Protein AF-A0A914EGP7-F1 (afdb_monomer_lite)

Secondary structure (DSSP, 8-state):
--SSSTTSTTS-------------SSHHHHHHHHHHHHTTS-------HHHHHHHHHHHHHHHHHHHHHHHHHHHHHHHHHTT-PPPP--B---STT--HHHHHHTT-EE--TTTTT-TTS-SEEPPTT-SEEEEEEETTEEEEEE-TTPPPPTTS---SEEEEEEEEETTEEEEEEE-TT---

Organism: NCBI:txid290746

Radius of gyration: 43.18 Å; chains: 1; bounding box: 125×54×49 Å

Sequence (184 aa):
MGMLYDLIYTAYANPFVRLYDMDVLDELESNKTKMTTIEKKNRNIVIKPSLIFASILSILVLALVLTILFLYLKAFWFIQHGGNTPGPRLDCGLEPNSTKEICLNRGCLWDDRYEKTQPDIPNCYFPPNTGYIATKFYENSTILMKKQNSVKNPYGEDFNTLIFKANRIGAGLHISIYPPNVER

Foldseek 3Di:
DDDPPPPPPPDDDDDDDDDDDDDCPPVVVVVVVVVVVVVPPDPDPPPDPVVVVVVVVVVVVVVVVVVVVVVVVVVVVCVVPVPPDDDDFDAPQPDVPCDPVNLVVQLWAADCSCCVPPVVHHRRGWDPPADWDFDDDDPFKTKTAGDPSHGADPVDHDQRIWIWGWDDDPPDIDIDIGHPPDDD

pLDDT: mean 76.84, std 21.12, range [30.14, 98.12]

Structure (mmCIF, N/CA/C/O backbone):
data_AF-A0A914EGP7-F1
#
_entry.id   AF-A0A914EGP7-F1
#
loop_
_atom_site.group_PDB
_atom_site.id
_atom_site.type_symbol
_atom_site.label_atom_id
_atom_site.label_alt_id
_atom_site.label_comp_id
_atom_site.label_asym_id
_atom_site.label_entity_id
_atom_site.label_seq_id
_atom_site.pdbx_PDB_ins_code
_atom_site.Cartn_x
_atom_site.Cartn_y
_atom_site.Cartn_z
_atom_site.occupancy
_atom_site.B_iso_or_equiv
_atom_site.auth_seq_id
_atom_site.auth_comp_id
_atom_site.auth_asym_id
_atom_site.auth_atom_id
_atom_site.pdbx_PDB_model_num
ATOM 1 N N . MET A 1 1 ? 60.404 2.912 1.220 1.00 50.84 1 MET A N 1
ATOM 2 C CA . MET A 1 1 ? 59.539 1.724 1.399 1.00 50.84 1 MET A CA 1
ATOM 3 C C . MET A 1 1 ? 60.437 0.486 1.446 1.00 50.84 1 MET A C 1
ATOM 5 O O . MET A 1 1 ? 60.562 -0.211 0.453 1.00 50.84 1 MET A O 1
ATOM 9 N N . GLY A 1 2 ? 61.184 0.288 2.537 1.00 48.09 2 GLY A N 1
ATOM 10 C CA . GLY A 1 2 ? 62.345 -0.616 2.543 1.00 48.09 2 GLY A CA 1
ATOM 11 C C . GLY A 1 2 ? 62.748 -1.091 3.937 1.00 48.09 2 GLY A C 1
ATOM 12 O O . GLY A 1 2 ? 63.906 -0.968 4.294 1.00 48.09 2 GLY A O 1
ATOM 13 N N . MET A 1 3 ? 61.791 -1.579 4.733 1.00 47.88 3 MET A N 1
ATOM 14 C CA . MET A 1 3 ? 62.056 -2.187 6.051 1.00 47.88 3 MET A CA 1
ATOM 15 C C . MET A 1 3 ? 61.118 -3.374 6.344 1.00 47.88 3 MET A C 1
ATOM 17 O O . MET A 1 3 ? 60.593 -3.500 7.445 1.00 47.88 3 MET A O 1
ATOM 21 N N . LEU A 1 4 ? 60.848 -4.227 5.349 1.00 43.25 4 LEU A N 1
ATOM 22 C CA . LEU A 1 4 ? 60.101 -5.480 5.571 1.00 43.25 4 LEU A CA 1
ATOM 23 C C . LEU A 1 4 ? 60.770 -6.717 4.941 1.00 43.25 4 LEU A C 1
ATOM 25 O O . LEU A 1 4 ? 60.274 -7.824 5.109 1.00 43.25 4 LEU A O 1
ATOM 29 N N . TYR A 1 5 ? 61.897 -6.551 4.237 1.00 41.88 5 TYR A N 1
ATOM 30 C CA . TYR A 1 5 ? 62.580 -7.650 3.538 1.00 41.88 5 TYR A CA 1
ATOM 31 C C . TYR A 1 5 ? 63.636 -8.380 4.392 1.00 41.88 5 TYR A C 1
ATOM 33 O O . TYR A 1 5 ? 63.974 -9.519 4.082 1.00 41.88 5 TYR A O 1
ATOM 41 N N . ASP A 1 6 ? 64.094 -7.790 5.502 1.00 40.22 6 ASP A N 1
ATOM 42 C CA . ASP A 1 6 ? 65.225 -8.325 6.284 1.00 40.22 6 ASP A CA 1
ATOM 43 C C . ASP A 1 6 ? 64.832 -9.270 7.437 1.00 40.22 6 ASP A C 1
ATOM 45 O O . ASP A 1 6 ? 65.698 -9.815 8.114 1.00 40.22 6 ASP A O 1
ATOM 49 N N . LEU A 1 7 ? 63.536 -9.525 7.661 1.00 40.31 7 LEU A N 1
ATOM 50 C CA . LEU A 1 7 ? 63.058 -10.348 8.788 1.00 40.31 7 LEU A CA 1
ATOM 51 C C . LEU A 1 7 ? 62.808 -11.830 8.458 1.00 40.31 7 LEU A C 1
ATOM 53 O O . LEU A 1 7 ? 62.426 -12.589 9.343 1.00 40.31 7 LEU A O 1
ATOM 57 N N . ILE A 1 8 ? 63.031 -12.270 7.215 1.00 39.50 8 ILE A N 1
ATOM 58 C CA . ILE A 1 8 ? 62.737 -13.657 6.799 1.00 39.50 8 ILE A CA 1
ATOM 59 C C . ILE A 1 8 ? 64.015 -14.522 6.691 1.00 39.50 8 ILE A C 1
ATOM 61 O O . ILE A 1 8 ? 63.931 -15.748 6.690 1.00 39.50 8 ILE A O 1
ATOM 65 N N . TYR A 1 9 ? 65.217 -13.931 6.670 1.00 36.66 9 TYR A N 1
ATOM 66 C CA . TYR A 1 9 ? 66.437 -14.643 6.250 1.00 36.66 9 TYR A CA 1
ATOM 67 C C . TYR A 1 9 ? 67.243 -15.358 7.357 1.00 36.66 9 TYR A C 1
ATOM 69 O O . TYR A 1 9 ? 68.230 -16.023 7.055 1.00 36.66 9 TYR A O 1
ATOM 77 N N . THR A 1 10 ? 66.858 -15.283 8.634 1.00 37.56 10 THR A N 1
ATOM 78 C CA . THR A 1 10 ? 67.692 -15.797 9.748 1.00 37.56 10 THR A CA 1
ATOM 79 C C . THR A 1 10 ? 67.199 -17.086 10.415 1.00 37.56 10 THR A C 1
ATOM 81 O O . THR A 1 10 ? 67.778 -17.500 11.415 1.00 37.56 10 THR A O 1
ATOM 84 N N . ALA A 1 11 ? 66.188 -17.774 9.875 1.00 33.44 11 ALA A N 1
ATOM 85 C CA . ALA A 1 11 ? 65.573 -18.920 10.564 1.00 33.44 11 ALA A CA 1
ATOM 86 C C . ALA A 1 11 ? 65.979 -20.330 10.077 1.00 33.44 11 ALA A C 1
ATOM 88 O O . ALA A 1 11 ? 65.508 -21.305 10.652 1.00 33.44 11 ALA A O 1
ATOM 89 N N . TYR A 1 12 ? 66.852 -20.490 9.074 1.00 30.14 12 TYR A N 1
ATOM 90 C CA . TYR A 1 12 ? 67.260 -21.829 8.604 1.00 30.14 12 TYR A CA 1
ATOM 91 C C . TYR A 1 12 ? 68.771 -21.948 8.380 1.00 30.14 12 TYR A C 1
ATOM 93 O O . TYR A 1 12 ? 69.254 -22.092 7.261 1.00 30.14 12 TYR A O 1
ATOM 101 N N . ALA A 1 13 ? 69.522 -21.938 9.480 1.00 38.03 13 ALA A N 1
ATOM 102 C CA . ALA A 1 13 ? 70.832 -22.573 9.545 1.00 38.03 13 ALA A CA 1
ATOM 103 C C . ALA A 1 13 ? 70.688 -23.829 10.412 1.00 38.03 13 ALA A C 1
ATOM 105 O O . ALA A 1 13 ? 70.435 -23.717 11.609 1.00 38.03 13 ALA A O 1
ATOM 106 N N . ASN A 1 14 ? 70.813 -25.018 9.812 1.00 34.59 14 ASN A N 1
ATOM 107 C CA . ASN A 1 14 ? 70.907 -26.271 10.561 1.00 34.59 14 ASN A CA 1
ATOM 108 C C . ASN A 1 14 ? 72.339 -26.832 10.430 1.00 34.59 14 ASN A C 1
ATOM 110 O O . ASN A 1 14 ? 72.828 -26.936 9.300 1.00 34.59 14 ASN A O 1
ATOM 114 N N . PRO A 1 15 ? 73.030 -27.161 11.538 1.00 41.12 15 PRO A N 1
ATOM 115 C CA . PRO A 1 15 ? 74.449 -27.487 11.559 1.00 41.12 15 PRO A CA 1
ATOM 116 C C . PRO A 1 15 ? 74.655 -28.989 11.778 1.00 41.12 15 PRO A C 1
ATOM 118 O O . PRO A 1 15 ? 74.531 -29.466 12.897 1.00 41.12 15 PRO A O 1
ATOM 121 N N . PHE A 1 16 ? 74.999 -29.757 10.748 1.00 35.78 16 PHE A N 1
ATOM 122 C CA . PHE A 1 16 ? 75.459 -31.137 10.941 1.00 35.78 16 PHE A CA 1
ATOM 123 C C . PHE A 1 16 ? 76.202 -31.613 9.694 1.00 35.78 16 PHE A C 1
ATOM 125 O O . PHE A 1 16 ? 75.553 -31.976 8.728 1.00 35.78 16 PHE A O 1
ATOM 132 N N . VAL A 1 17 ? 77.538 -31.593 9.715 1.00 33.78 17 VAL A N 1
ATOM 133 C CA . VAL A 1 17 ? 78.400 -32.742 9.375 1.00 33.78 17 VAL A CA 1
ATOM 134 C C . VAL A 1 17 ? 79.771 -32.458 9.996 1.00 33.78 17 VAL A C 1
ATOM 136 O O . VAL A 1 17 ? 80.446 -31.488 9.660 1.00 33.78 17 VAL A O 1
ATOM 139 N N . ARG A 1 18 ? 80.157 -33.311 10.942 1.00 36.97 18 ARG A N 1
ATOM 140 C CA . ARG A 1 18 ? 81.463 -33.362 11.595 1.00 36.97 18 ARG A CA 1
ATOM 141 C C . ARG A 1 18 ? 82.185 -34.609 11.066 1.00 36.97 18 ARG A C 1
ATOM 143 O O . ARG A 1 18 ? 81.609 -35.680 11.179 1.00 36.97 18 ARG A O 1
ATOM 150 N N . LEU A 1 19 ? 83.420 -34.398 10.586 1.00 36.09 19 LEU A N 1
ATOM 151 C CA . LEU A 1 19 ? 84.603 -35.288 10.536 1.00 36.09 19 LEU A CA 1
ATOM 152 C C . LEU A 1 19 ? 84.481 -36.654 9.830 1.00 36.09 19 LEU A C 1
ATOM 154 O O . LEU A 1 19 ? 83.606 -37.430 10.169 1.00 36.09 19 LEU A O 1
ATOM 158 N N . TYR A 1 20 ? 85.420 -36.969 8.922 1.00 30.97 20 TYR A N 1
ATOM 159 C CA . TYR A 1 20 ? 86.436 -38.027 9.109 1.00 30.97 20 TYR A CA 1
ATOM 160 C C . TYR A 1 20 ? 87.519 -38.002 8.000 1.00 30.97 20 TYR A C 1
ATOM 162 O O . TYR A 1 20 ? 87.198 -37.963 6.818 1.00 30.97 20 TYR A O 1
ATOM 170 N N . ASP A 1 21 ? 88.767 -37.995 8.486 1.00 36.41 21 ASP A N 1
ATOM 171 C CA . ASP A 1 21 ? 90.077 -38.507 8.024 1.00 36.41 21 ASP A CA 1
ATOM 172 C C . ASP A 1 21 ? 90.676 -38.356 6.605 1.00 36.41 21 ASP A C 1
ATOM 174 O O . ASP A 1 21 ? 90.005 -38.333 5.580 1.00 36.41 21 ASP A O 1
ATOM 178 N N . MET A 1 22 ? 92.015 -38.264 6.607 1.00 48.81 22 MET A N 1
ATOM 179 C CA . MET A 1 22 ? 92.895 -37.495 5.709 1.00 48.81 22 MET A CA 1
ATOM 180 C C . MET A 1 22 ? 93.812 -38.323 4.778 1.00 48.81 22 MET A C 1
ATOM 182 O O . MET A 1 22 ? 94.829 -37.807 4.325 1.00 48.81 22 MET A O 1
ATOM 186 N N . ASP A 1 23 ? 93.454 -39.556 4.411 1.00 50.12 23 ASP A N 1
ATOM 187 C CA . ASP A 1 23 ? 94.374 -40.455 3.675 1.00 50.12 23 ASP A CA 1
ATOM 188 C C . ASP A 1 23 ? 94.053 -40.671 2.175 1.00 50.12 23 ASP A C 1
ATOM 190 O O . ASP A 1 23 ? 94.609 -41.563 1.540 1.00 50.12 23 ASP A O 1
ATOM 194 N N . VAL A 1 24 ? 93.183 -39.858 1.558 1.00 45.44 24 VAL A N 1
ATOM 195 C CA . VAL A 1 24 ? 92.705 -40.077 0.163 1.00 45.44 24 VAL A CA 1
ATOM 196 C C . VAL A 1 24 ? 93.191 -38.997 -0.822 1.00 45.44 24 VAL A C 1
ATOM 198 O O . VAL A 1 24 ? 92.664 -38.851 -1.922 1.00 45.44 24 VAL A O 1
ATOM 201 N N . LEU A 1 25 ? 94.190 -38.189 -0.455 1.00 50.25 25 LEU A N 1
ATOM 202 C CA . LEU A 1 25 ? 94.565 -37.011 -1.254 1.00 50.25 25 LEU A CA 1
ATOM 203 C C . LEU A 1 25 ? 95.520 -37.286 -2.429 1.00 50.25 25 LEU A C 1
ATOM 205 O O . LEU A 1 25 ? 95.436 -36.560 -3.418 1.00 50.25 25 LEU A O 1
ATOM 209 N N . ASP A 1 26 ? 96.313 -38.361 -2.416 1.00 55.38 26 ASP A N 1
ATOM 210 C CA . ASP A 1 26 ? 97.280 -38.626 -3.502 1.00 55.38 26 ASP A CA 1
ATOM 211 C C . ASP A 1 26 ? 96.703 -39.433 -4.683 1.00 55.38 26 ASP A C 1
ATOM 213 O O . ASP A 1 26 ? 97.207 -39.363 -5.805 1.00 55.38 26 ASP A O 1
ATOM 217 N N . GLU A 1 27 ? 95.583 -40.141 -4.500 1.00 49.09 27 GLU A N 1
ATOM 218 C CA . GLU A 1 27 ? 94.911 -40.879 -5.587 1.00 49.09 27 GLU A CA 1
ATOM 219 C C . GLU A 1 27 ? 93.923 -39.992 -6.390 1.00 49.09 27 GLU A C 1
ATOM 221 O O . GLU A 1 27 ? 93.486 -40.336 -7.495 1.00 49.09 27 GLU A O 1
ATOM 226 N N . LEU A 1 28 ? 93.606 -38.796 -5.875 1.00 49.97 28 LEU A N 1
ATOM 227 C CA . LEU A 1 28 ? 92.666 -37.842 -6.478 1.00 49.97 28 LEU A CA 1
ATOM 228 C C . LEU A 1 28 ? 93.269 -37.008 -7.621 1.00 49.97 28 LEU A C 1
ATOM 230 O O . LEU A 1 28 ? 92.540 -36.602 -8.532 1.00 49.97 28 LEU A O 1
ATOM 234 N N . GLU A 1 29 ? 94.581 -36.765 -7.629 1.00 55.41 29 GLU A N 1
ATOM 235 C CA . GLU A 1 29 ? 95.211 -35.899 -8.636 1.00 55.41 29 GLU A CA 1
ATOM 236 C C . GLU A 1 29 ? 95.378 -36.590 -10.001 1.00 55.41 29 GLU A C 1
ATOM 238 O O . GLU A 1 29 ? 95.127 -35.983 -11.045 1.00 55.41 29 GLU A O 1
ATOM 243 N N . SER A 1 30 ? 95.654 -37.898 -10.009 1.00 46.53 30 SER A N 1
ATOM 244 C CA . SER A 1 30 ? 95.709 -38.722 -11.231 1.00 46.53 30 SER A CA 1
ATOM 245 C C . SER A 1 30 ? 94.332 -38.880 -11.903 1.00 46.53 30 SER A C 1
ATOM 247 O O . SER A 1 30 ? 94.209 -38.850 -13.133 1.00 46.53 30 SER A O 1
ATOM 249 N N . ASN A 1 31 ? 93.259 -38.962 -11.106 1.00 52.28 31 ASN A N 1
ATOM 250 C CA . ASN A 1 31 ? 91.890 -39.096 -11.615 1.00 52.28 31 ASN A CA 1
ATOM 251 C C . ASN A 1 31 ? 91.281 -37.773 -12.116 1.00 52.28 31 ASN A C 1
ATOM 253 O O . ASN A 1 31 ? 90.436 -37.792 -13.017 1.00 52.28 31 ASN A O 1
ATOM 257 N N . LYS A 1 32 ? 91.747 -36.617 -11.624 1.00 52.88 32 LYS A N 1
ATOM 258 C CA . LYS A 1 32 ? 91.318 -35.288 -12.101 1.00 52.88 32 LYS A CA 1
ATOM 259 C C . LYS A 1 32 ? 91.632 -35.064 -13.584 1.00 52.88 32 LYS A C 1
ATOM 261 O O . LYS A 1 32 ? 90.789 -34.554 -14.319 1.00 52.88 32 LYS A O 1
ATOM 266 N N . THR A 1 33 ? 92.801 -35.503 -14.051 1.00 52.91 33 THR A N 1
ATOM 267 C CA . THR A 1 33 ? 93.240 -35.286 -15.443 1.00 52.91 33 THR A CA 1
ATOM 268 C C . THR A 1 33 ? 92.524 -36.203 -16.443 1.00 52.91 33 THR A C 1
ATOM 270 O O . THR A 1 33 ? 92.335 -35.838 -17.602 1.00 52.91 33 THR A O 1
ATOM 273 N N . LYS A 1 34 ? 92.051 -37.379 -16.008 1.00 50.41 34 LYS A N 1
ATOM 274 C CA . LYS A 1 34 ? 91.220 -38.264 -16.848 1.00 50.41 34 LYS A CA 1
ATOM 275 C C . LYS A 1 34 ? 89.765 -37.795 -16.956 1.00 50.41 34 LYS A C 1
ATOM 277 O O . LYS A 1 34 ? 89.143 -38.000 -17.997 1.00 50.41 34 LYS A O 1
ATOM 282 N N . MET A 1 35 ? 89.240 -37.116 -15.936 1.00 51.34 35 MET A N 1
ATOM 283 C CA . MET A 1 35 ? 87.872 -36.578 -15.933 1.00 51.34 35 MET A CA 1
ATOM 284 C C . MET A 1 35 ? 87.685 -35.369 -16.867 1.00 51.34 35 MET A C 1
ATOM 286 O O . MET A 1 35 ? 86.647 -35.264 -17.520 1.00 51.34 35 MET A O 1
ATOM 290 N N . THR A 1 36 ? 88.693 -34.505 -17.033 1.00 50.88 36 THR A N 1
ATOM 291 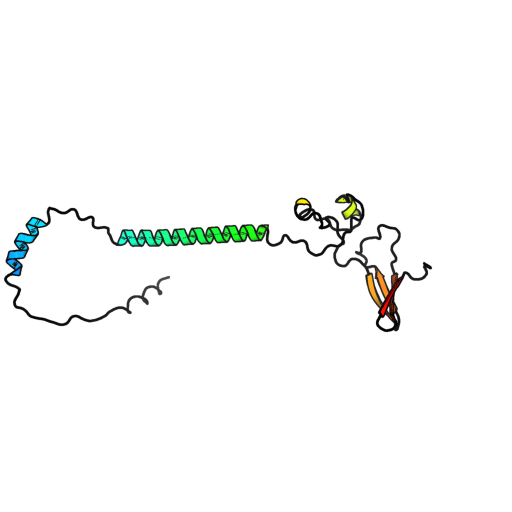C CA . THR A 1 36 ? 88.592 -33.315 -17.908 1.00 50.88 36 THR A CA 1
ATOM 292 C C . THR A 1 36 ? 88.499 -33.645 -19.403 1.00 50.88 36 THR A C 1
ATOM 294 O O . THR A 1 36 ? 88.024 -32.827 -20.189 1.00 50.88 36 THR A O 1
ATOM 297 N N . THR A 1 37 ? 88.882 -34.856 -19.821 1.00 43.03 37 THR A N 1
ATOM 298 C CA . THR A 1 37 ? 88.771 -35.288 -21.229 1.00 43.03 37 THR A CA 1
ATOM 299 C C . THR A 1 37 ? 87.389 -35.883 -21.556 1.00 43.03 37 THR A C 1
ATOM 301 O O . THR A 1 37 ? 86.974 -35.882 -22.715 1.00 43.03 37 THR A O 1
ATOM 304 N N . ILE A 1 38 ? 86.623 -36.331 -20.551 1.00 50.00 38 ILE A N 1
ATOM 305 C CA . ILE A 1 38 ? 85.297 -36.957 -20.739 1.00 50.00 38 ILE A CA 1
ATOM 306 C C . ILE A 1 38 ? 84.152 -35.918 -20.733 1.00 50.00 38 ILE A C 1
ATOM 308 O O . ILE A 1 38 ? 83.105 -36.152 -21.341 1.00 50.00 38 ILE A O 1
ATOM 312 N N . GLU A 1 39 ? 84.361 -34.713 -20.189 1.00 52.47 39 GLU A N 1
ATOM 313 C CA . GLU A 1 39 ? 83.368 -33.616 -20.169 1.00 52.47 39 GLU A CA 1
ATOM 314 C C . GLU A 1 39 ? 82.966 -33.044 -21.547 1.00 52.47 39 GLU A C 1
ATOM 316 O O . GLU A 1 39 ? 82.113 -32.162 -21.632 1.00 52.47 39 GLU A O 1
ATOM 321 N N . LYS A 1 40 ? 83.493 -33.559 -22.665 1.00 50.50 40 LYS A N 1
ATOM 322 C CA . LYS A 1 40 ? 83.090 -33.116 -24.014 1.00 50.50 40 LYS A CA 1
ATOM 323 C C . LYS A 1 40 ? 81.932 -33.894 -24.650 1.00 50.50 40 LYS A C 1
ATOM 325 O O . LYS A 1 40 ? 81.595 -33.616 -25.801 1.00 50.50 40 LYS A O 1
ATOM 330 N N . LYS A 1 41 ? 81.281 -34.830 -23.944 1.00 50.84 41 LYS A N 1
ATOM 331 C CA . LYS A 1 41 ? 80.199 -35.649 -24.530 1.00 50.84 41 LYS A CA 1
ATOM 332 C C . LYS A 1 41 ? 78.991 -35.892 -23.617 1.00 50.84 41 LYS A C 1
ATOM 334 O O . LYS A 1 41 ? 78.555 -37.027 -23.466 1.00 50.84 41 LYS A O 1
ATOM 339 N N . ASN A 1 42 ? 78.381 -34.832 -23.086 1.00 40.94 42 ASN A N 1
ATOM 340 C CA . ASN A 1 42 ? 76.934 -34.847 -22.842 1.00 40.94 42 ASN A CA 1
ATOM 341 C C . ASN A 1 42 ? 76.381 -33.415 -22.781 1.00 40.94 42 ASN A C 1
ATOM 343 O O . ASN A 1 42 ? 76.700 -32.659 -21.866 1.00 40.94 42 ASN A O 1
ATOM 347 N N . ARG A 1 43 ? 75.562 -33.011 -23.761 1.00 54.75 43 ARG A N 1
ATOM 348 C CA . ARG A 1 43 ? 74.828 -31.736 -23.697 1.00 54.75 43 ARG A CA 1
ATOM 349 C C . ARG A 1 43 ? 73.664 -31.894 -22.719 1.00 54.75 43 ARG A C 1
ATOM 351 O O . ARG A 1 43 ? 72.530 -32.107 -23.130 1.00 54.75 43 ARG A O 1
ATOM 358 N N . ASN A 1 44 ? 73.966 -31.798 -21.429 1.00 49.19 44 ASN A N 1
ATOM 359 C CA . ASN A 1 44 ? 72.966 -31.704 -20.376 1.00 49.19 44 ASN A CA 1
ATOM 360 C C . ASN A 1 44 ? 72.343 -30.302 -20.422 1.00 49.19 44 ASN A C 1
ATOM 362 O O . ASN A 1 44 ? 73.032 -29.293 -20.276 1.00 49.19 44 ASN A O 1
ATOM 366 N N . ILE A 1 45 ? 71.035 -30.238 -20.670 1.00 56.66 45 ILE A N 1
ATOM 367 C CA . ILE A 1 45 ? 70.255 -28.999 -20.658 1.00 56.66 45 ILE A CA 1
ATOM 368 C C . ILE A 1 45 ? 70.202 -28.499 -19.210 1.00 56.66 45 ILE A C 1
ATOM 370 O O . ILE A 1 45 ? 69.442 -29.005 -18.389 1.00 56.66 45 ILE A O 1
ATOM 374 N N . VAL A 1 46 ? 71.026 -27.504 -18.886 1.00 54.44 46 VAL A N 1
ATOM 375 C CA . VAL A 1 46 ? 70.961 -26.787 -17.609 1.00 54.44 46 VAL A CA 1
ATOM 376 C C . VAL A 1 46 ? 69.758 -25.843 -17.664 1.00 54.44 46 VAL A C 1
ATOM 378 O O . VAL A 1 46 ? 69.853 -24.729 -18.182 1.00 54.44 46 VAL A O 1
ATOM 381 N N . ILE A 1 47 ? 68.600 -26.280 -17.160 1.00 53.41 47 ILE A N 1
ATOM 382 C CA . ILE A 1 47 ? 67.457 -25.381 -16.953 1.00 53.41 47 ILE A CA 1
ATOM 383 C C . ILE A 1 47 ? 67.808 -24.478 -15.768 1.00 53.41 47 ILE A C 1
ATOM 385 O O . ILE A 1 47 ? 67.898 -24.931 -14.629 1.00 53.41 47 ILE A O 1
ATOM 389 N N . LYS A 1 48 ? 68.057 -23.193 -16.041 1.00 49.91 48 LYS A N 1
ATOM 390 C CA . LYS A 1 48 ? 68.397 -22.204 -15.010 1.00 49.91 48 LYS A CA 1
ATOM 391 C C . LYS A 1 48 ? 67.234 -22.093 -14.002 1.00 49.91 48 LYS A C 1
ATOM 393 O O . LYS A 1 48 ? 66.123 -21.776 -14.431 1.00 49.91 48 LYS A O 1
ATOM 398 N N . PRO A 1 49 ? 67.459 -22.277 -12.684 1.00 56.34 49 PRO A N 1
ATOM 399 C CA . PRO A 1 49 ? 66.415 -22.205 -11.653 1.00 56.34 49 PRO A CA 1
ATOM 400 C C . PRO A 1 49 ? 65.600 -20.904 -11.687 1.00 56.34 49 PRO A C 1
ATOM 402 O O . PRO A 1 49 ? 64.409 -20.909 -11.391 1.00 56.34 49 PRO A O 1
ATOM 405 N N . SER A 1 50 ? 66.209 -19.799 -12.132 1.00 59.12 50 SER A N 1
ATOM 406 C CA . SER A 1 50 ? 65.564 -18.489 -12.276 1.00 59.12 50 SER A CA 1
ATOM 407 C C . SER A 1 50 ? 64.396 -18.454 -13.271 1.00 59.12 50 SER A C 1
ATOM 409 O O . SER A 1 50 ? 63.500 -17.629 -13.107 1.00 59.12 50 SER A O 1
ATOM 411 N N . LEU A 1 51 ? 64.351 -19.348 -14.269 1.00 56.50 51 LEU A N 1
ATOM 412 C CA . LEU A 1 51 ? 63.246 -19.401 -15.237 1.00 56.50 51 LEU A CA 1
ATOM 413 C C . LEU A 1 51 ? 61.984 -20.064 -14.661 1.00 56.50 51 LEU A C 1
ATOM 415 O O . LEU A 1 51 ? 60.871 -19.673 -15.008 1.00 56.50 51 LEU A O 1
ATOM 419 N N . ILE A 1 52 ? 62.142 -21.041 -13.764 1.00 61.38 52 ILE A N 1
ATOM 420 C CA . ILE A 1 52 ? 61.022 -21.804 -13.193 1.00 61.38 52 ILE A CA 1
ATOM 421 C C . ILE A 1 52 ? 60.256 -20.939 -12.181 1.00 61.38 52 ILE A C 1
ATOM 423 O O . ILE A 1 52 ? 59.030 -20.864 -12.236 1.00 61.38 52 ILE A O 1
ATOM 427 N N . PHE A 1 53 ? 60.966 -20.204 -11.316 1.00 62.81 53 PHE A N 1
ATOM 428 C CA . PHE A 1 53 ? 60.344 -19.294 -10.343 1.00 62.81 53 PHE A CA 1
ATOM 429 C C . PHE A 1 53 ? 59.614 -18.116 -11.003 1.00 62.81 53 PHE A C 1
ATOM 431 O O . PHE A 1 53 ? 58.530 -17.745 -10.556 1.00 62.81 53 PHE A O 1
ATOM 438 N N . ALA A 1 54 ? 60.154 -17.567 -12.098 1.00 67.19 54 ALA A N 1
ATOM 439 C CA . ALA A 1 54 ? 59.483 -16.521 -12.871 1.00 67.19 54 ALA A CA 1
ATOM 440 C C . ALA A 1 54 ? 58.183 -17.029 -13.521 1.00 67.19 54 ALA A C 1
ATOM 442 O O . ALA A 1 54 ? 57.176 -16.321 -13.534 1.00 67.19 54 ALA A O 1
ATOM 443 N N . SER A 1 55 ? 58.181 -18.279 -13.997 1.00 76.50 55 SER A N 1
ATOM 444 C CA . SER A 1 55 ? 56.986 -18.924 -14.548 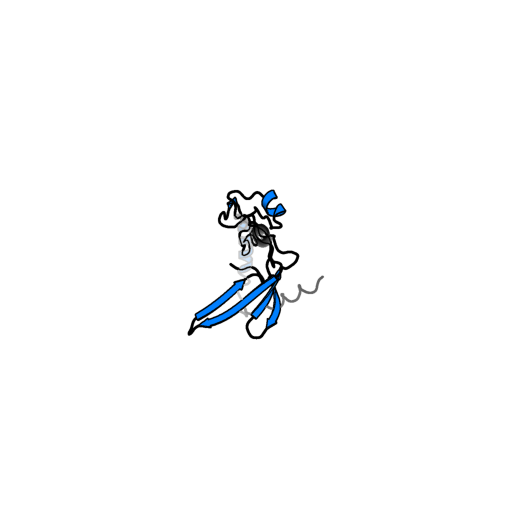1.00 76.50 55 SER A CA 1
ATOM 445 C C . SER A 1 55 ? 55.918 -19.164 -13.479 1.00 76.50 55 SER A C 1
ATOM 447 O O . SER A 1 55 ? 54.747 -18.894 -13.724 1.00 76.50 55 SER A O 1
ATOM 449 N N . ILE A 1 56 ? 56.302 -19.633 -12.286 1.00 84.69 56 ILE A N 1
ATOM 450 C CA . ILE A 1 56 ? 55.363 -19.854 -11.174 1.00 84.69 56 ILE A CA 1
ATOM 451 C C . ILE A 1 56 ? 54.763 -18.521 -10.710 1.00 84.69 56 ILE A C 1
ATOM 453 O O . ILE A 1 56 ? 53.548 -18.423 -10.556 1.00 84.69 56 ILE A O 1
ATOM 457 N N . LEU A 1 57 ? 55.582 -17.475 -10.557 1.00 84.50 57 LEU A N 1
ATOM 458 C CA . LEU A 1 57 ? 55.106 -16.137 -10.198 1.00 84.50 57 LEU A CA 1
ATOM 459 C C . LEU A 1 57 ? 54.144 -15.575 -11.255 1.00 84.50 57 LEU A C 1
ATOM 461 O O . LEU A 1 57 ? 53.108 -15.017 -10.905 1.00 84.50 57 LEU A O 1
ATOM 465 N N . SER A 1 58 ? 54.439 -15.774 -12.542 1.00 88.00 58 SER A N 1
ATOM 466 C CA . SER A 1 58 ? 53.557 -15.364 -13.639 1.00 88.00 58 SER A CA 1
ATOM 467 C C . SER A 1 58 ? 52.208 -16.093 -13.609 1.00 88.00 58 SER A C 1
ATOM 469 O O . SER A 1 58 ? 51.169 -15.451 -13.757 1.00 88.00 58 SER A O 1
ATOM 471 N N . ILE A 1 59 ? 52.202 -17.404 -13.341 1.00 90.81 59 ILE A N 1
ATOM 472 C CA . ILE A 1 59 ? 50.970 -18.197 -13.205 1.00 90.81 59 ILE A CA 1
ATOM 473 C C . ILE A 1 59 ? 50.153 -17.733 -11.994 1.00 90.81 59 ILE A C 1
ATOM 475 O O . ILE A 1 59 ? 48.937 -17.598 -12.101 1.00 90.81 59 ILE A O 1
ATOM 479 N N . LEU A 1 60 ? 50.801 -17.439 -10.863 1.00 91.62 60 LEU A N 1
ATOM 480 C CA . LEU A 1 60 ? 50.127 -16.927 -9.665 1.00 91.62 60 LEU A CA 1
ATOM 481 C C . LEU A 1 60 ? 49.508 -15.545 -9.903 1.00 91.62 60 LEU A C 1
ATOM 483 O O . LEU A 1 60 ? 48.369 -15.311 -9.503 1.00 91.62 60 LEU A O 1
ATOM 487 N N . VAL A 1 61 ? 50.216 -14.651 -10.599 1.00 93.31 61 VAL A N 1
ATOM 488 C CA . VAL A 1 61 ? 49.688 -13.334 -10.984 1.00 93.31 61 VAL A CA 1
ATOM 489 C C . VAL A 1 61 ? 48.506 -13.488 -11.939 1.00 93.31 61 VAL A C 1
ATOM 491 O O . VAL A 1 61 ? 47.478 -12.847 -11.739 1.00 93.31 61 VAL A O 1
ATOM 494 N N . LEU A 1 62 ? 48.598 -14.374 -12.933 1.00 94.00 62 LEU A N 1
ATOM 495 C CA . LEU A 1 62 ? 47.500 -14.632 -13.862 1.00 94.00 62 LEU A CA 1
ATOM 496 C C . LEU A 1 62 ? 46.277 -15.227 -13.147 1.00 94.00 62 LEU A C 1
ATOM 498 O O . LEU A 1 62 ? 45.159 -14.773 -13.371 1.00 94.00 62 LEU A O 1
ATOM 502 N N . ALA A 1 63 ? 46.475 -16.192 -12.247 1.00 94.69 63 ALA A N 1
ATOM 503 C CA . ALA A 1 63 ? 45.405 -16.772 -11.439 1.00 94.69 63 ALA A CA 1
ATOM 504 C C . ALA A 1 63 ? 44.739 -15.720 -10.535 1.00 94.69 63 ALA A C 1
ATOM 506 O O . ALA A 1 63 ? 43.513 -15.686 -10.419 1.00 94.69 63 ALA A O 1
ATOM 507 N N . LEU A 1 64 ? 45.520 -14.813 -9.944 1.00 94.75 64 LEU A N 1
ATOM 508 C CA . LEU A 1 64 ? 44.995 -13.695 -9.163 1.00 94.75 64 LEU A CA 1
ATOM 509 C C . LEU A 1 64 ? 44.162 -12.745 -10.039 1.00 94.75 64 LEU A C 1
ATOM 511 O O . LEU A 1 64 ? 43.049 -12.384 -9.676 1.00 94.75 64 LEU A O 1
ATOM 515 N N . VAL A 1 65 ? 44.656 -12.386 -11.225 1.00 96.00 65 VAL A N 1
ATOM 516 C CA . VAL A 1 65 ? 43.933 -11.516 -12.167 1.00 96.00 65 VAL A CA 1
ATOM 517 C C . VAL A 1 65 ? 42.626 -12.167 -12.623 1.00 96.00 65 VAL A C 1
ATOM 519 O O . VAL A 1 65 ? 41.591 -11.505 -12.648 1.00 96.00 65 VAL A O 1
ATOM 522 N N . LEU A 1 66 ? 42.641 -13.467 -12.928 1.00 95.50 66 LEU A N 1
ATOM 523 C CA . LEU A 1 66 ? 41.451 -14.210 -13.346 1.00 95.50 66 LEU A CA 1
ATOM 524 C C . LEU A 1 66 ? 40.428 -14.365 -12.216 1.00 95.50 66 LEU A C 1
ATOM 526 O O . LEU A 1 66 ? 39.231 -14.227 -12.460 1.00 95.50 66 LEU A O 1
ATOM 530 N N . THR A 1 67 ? 40.870 -14.613 -10.980 1.00 95.62 67 THR A N 1
ATOM 531 C CA . THR A 1 67 ? 39.956 -14.680 -9.827 1.00 95.62 67 THR A CA 1
ATOM 532 C C . THR A 1 67 ? 39.347 -13.317 -9.520 1.00 95.62 67 THR A C 1
ATOM 534 O O . THR A 1 67 ? 38.136 -13.229 -9.332 1.00 95.62 67 THR A O 1
ATOM 537 N N . ILE A 1 68 ? 40.140 -12.244 -9.558 1.00 95.44 68 ILE A N 1
ATOM 538 C CA . ILE A 1 68 ? 39.649 -10.870 -9.419 1.00 95.44 68 ILE A CA 1
ATOM 539 C C . ILE A 1 68 ? 38.633 -10.549 -10.526 1.00 95.44 68 ILE A C 1
ATOM 541 O O . ILE A 1 68 ? 37.539 -10.074 -10.227 1.00 95.44 68 ILE A O 1
ATOM 545 N N . LEU A 1 69 ? 38.935 -10.870 -11.789 1.00 95.50 69 LEU A N 1
ATOM 546 C CA . LEU A 1 69 ? 38.015 -10.681 -12.915 1.00 95.50 69 LEU A CA 1
ATOM 547 C C . LEU A 1 69 ? 36.705 -11.458 -12.721 1.00 95.50 69 LEU A C 1
ATOM 549 O O . LEU A 1 69 ? 35.625 -10.908 -12.923 1.00 95.50 69 LEU A O 1
ATOM 553 N N . PHE A 1 70 ? 36.777 -12.714 -12.282 1.00 94.25 70 PHE A N 1
ATOM 554 C CA . PHE A 1 70 ? 35.594 -13.525 -12.002 1.00 94.25 70 PHE A CA 1
ATOM 555 C C . PHE A 1 70 ? 34.740 -12.943 -10.865 1.00 94.25 70 PHE A C 1
ATOM 557 O O . PHE A 1 70 ? 33.511 -12.921 -10.967 1.00 94.25 70 PHE A O 1
ATOM 564 N N . LEU A 1 71 ? 35.372 -12.422 -9.807 1.00 93.25 71 LEU A N 1
ATOM 565 C CA . LEU A 1 71 ? 34.678 -11.721 -8.726 1.00 93.25 71 LEU A CA 1
ATOM 566 C C . LEU A 1 71 ? 34.000 -10.441 -9.229 1.00 93.25 71 LEU A C 1
ATOM 568 O O . LEU A 1 71 ? 32.848 -10.204 -8.873 1.00 93.25 71 LEU A O 1
ATOM 572 N N . TYR A 1 72 ? 34.649 -9.668 -10.105 1.00 93.62 72 TYR A N 1
ATOM 573 C CA . TYR A 1 72 ? 34.031 -8.500 -10.741 1.00 93.62 72 TYR A CA 1
ATOM 574 C C . TYR A 1 72 ? 32.827 -8.873 -11.604 1.00 93.62 72 TYR A C 1
ATOM 576 O O . TYR A 1 72 ? 31.799 -8.208 -11.516 1.00 93.62 72 TYR A O 1
ATOM 584 N N . LEU A 1 73 ? 32.903 -9.949 -12.391 1.00 90.19 73 LEU A N 1
ATOM 585 C CA . LEU A 1 73 ? 31.775 -10.408 -13.208 1.00 90.19 73 LEU A CA 1
ATOM 586 C C . LEU A 1 73 ? 30.600 -10.879 -12.343 1.00 90.19 73 LEU A C 1
ATOM 588 O O . LEU A 1 73 ? 29.452 -10.552 -12.641 1.00 90.19 73 LEU A O 1
ATOM 592 N N . LYS A 1 74 ? 30.868 -11.593 -11.242 1.00 89.38 74 LYS A N 1
ATOM 593 C CA . LYS A 1 74 ? 29.826 -11.983 -10.281 1.00 89.38 74 LYS A CA 1
ATOM 594 C C . LYS A 1 74 ? 29.213 -10.786 -9.568 1.00 89.38 74 LYS A C 1
ATOM 596 O O . LYS A 1 74 ? 27.993 -10.725 -9.452 1.00 89.38 74 LYS A O 1
ATOM 601 N N . ALA A 1 75 ? 30.035 -9.844 -9.114 1.00 85.19 75 ALA A N 1
ATOM 602 C CA . ALA A 1 75 ? 29.560 -8.618 -8.489 1.00 85.19 75 ALA A CA 1
ATOM 603 C C . ALA A 1 75 ? 28.722 -7.800 -9.476 1.00 85.19 75 ALA A C 1
ATOM 605 O O . ALA A 1 75 ? 27.634 -7.370 -9.124 1.00 85.19 75 ALA A O 1
ATOM 606 N N . PHE A 1 76 ? 29.161 -7.661 -10.728 1.00 83.81 76 PHE A N 1
ATOM 607 C CA . PHE A 1 76 ? 28.405 -6.981 -11.776 1.00 83.81 76 PHE A CA 1
ATOM 608 C C . PHE A 1 76 ? 27.062 -7.669 -12.040 1.00 83.81 76 PHE A C 1
ATOM 610 O O . PHE A 1 76 ? 26.026 -7.011 -12.049 1.00 83.81 76 PHE A O 1
ATOM 617 N N . TRP A 1 77 ? 27.050 -8.999 -12.168 1.00 76.69 77 TRP A N 1
ATOM 618 C CA . TRP A 1 77 ? 25.815 -9.764 -12.337 1.00 76.69 77 TRP A CA 1
ATOM 619 C C . TRP A 1 77 ? 24.859 -9.585 -11.149 1.00 76.69 77 TRP A C 1
ATOM 621 O O . TRP A 1 77 ? 23.678 -9.313 -11.353 1.00 76.69 77 TRP A O 1
ATOM 631 N N . PHE A 1 78 ? 25.375 -9.651 -9.918 1.00 72.12 78 PHE A N 1
ATOM 632 C CA . PHE A 1 78 ? 24.601 -9.451 -8.693 1.00 72.12 78 PHE A CA 1
ATOM 633 C C . PHE A 1 78 ? 24.118 -8.004 -8.520 1.00 72.12 78 PHE A C 1
ATOM 635 O O . PHE A 1 78 ? 23.001 -7.789 -8.077 1.00 72.12 78 PHE A O 1
ATOM 642 N N . ILE A 1 79 ? 24.898 -6.998 -8.910 1.00 69.44 79 ILE A N 1
ATOM 643 C CA . ILE A 1 79 ? 24.469 -5.592 -8.877 1.00 69.44 79 ILE A CA 1
ATOM 644 C C . ILE A 1 79 ? 23.330 -5.357 -9.879 1.00 69.44 79 ILE A C 1
ATOM 646 O O . ILE A 1 79 ? 22.402 -4.611 -9.586 1.00 69.44 79 ILE A O 1
ATOM 650 N N . GLN A 1 80 ? 23.367 -6.021 -11.037 1.00 64.62 80 GLN A N 1
ATOM 651 C CA . GLN A 1 80 ? 22.326 -5.897 -12.063 1.00 64.62 80 GLN A CA 1
ATOM 652 C C . GLN A 1 80 ? 21.065 -6.736 -11.759 1.00 64.62 80 GLN A C 1
ATOM 654 O O . GLN A 1 80 ? 19.980 -6.386 -12.218 1.00 64.62 80 GLN A O 1
ATOM 659 N N . HIS A 1 81 ? 21.179 -7.831 -10.990 1.00 62.53 81 HIS A N 1
ATOM 660 C CA . HIS A 1 81 ? 20.084 -8.804 -10.811 1.00 62.53 81 HIS A CA 1
ATOM 661 C C . HIS A 1 81 ? 19.677 -9.106 -9.359 1.00 62.53 81 HIS A C 1
ATOM 663 O O . HIS A 1 81 ? 18.607 -9.662 -9.127 1.00 62.53 81 HIS A O 1
ATOM 669 N N . GLY A 1 82 ? 20.489 -8.736 -8.370 1.00 55.22 82 GLY A N 1
ATOM 670 C CA . GLY A 1 82 ? 20.321 -9.091 -6.955 1.00 55.22 82 GLY A CA 1
ATOM 671 C C . GLY A 1 82 ? 19.276 -8.272 -6.192 1.00 55.22 82 GLY A C 1
ATOM 672 O O . GLY A 1 82 ? 19.055 -8.532 -5.014 1.00 55.22 82 GLY A O 1
ATOM 673 N N . GLY A 1 83 ? 18.626 -7.303 -6.843 1.00 58.56 83 GLY A N 1
ATOM 674 C CA . GLY A 1 83 ? 17.579 -6.454 -6.256 1.00 58.56 83 GLY A CA 1
ATOM 675 C C . GLY A 1 83 ? 16.212 -6.567 -6.935 1.00 58.56 83 GLY A C 1
ATOM 676 O O . GLY A 1 83 ? 15.346 -5.728 -6.700 1.00 58.56 83 GLY A O 1
ATOM 677 N N . ASN A 1 84 ? 16.016 -7.566 -7.800 1.00 63.81 84 ASN A N 1
ATOM 678 C CA . ASN A 1 84 ? 14.872 -7.632 -8.714 1.00 63.81 84 ASN A CA 1
ATOM 679 C C . ASN A 1 84 ? 13.692 -8.441 -8.155 1.00 63.81 84 ASN A C 1
ATOM 681 O O . ASN A 1 84 ? 12.978 -9.101 -8.907 1.00 63.81 84 ASN A O 1
ATOM 685 N N . THR A 1 85 ? 13.482 -8.443 -6.840 1.00 69.12 85 THR A N 1
ATOM 686 C CA . THR A 1 85 ? 12.212 -8.919 -6.291 1.00 69.12 85 THR A CA 1
ATOM 687 C C . THR A 1 85 ? 11.338 -7.705 -5.998 1.00 69.12 85 THR A C 1
ATOM 689 O O . THR A 1 85 ? 11.728 -6.821 -5.229 1.00 69.12 85 THR A O 1
ATOM 692 N N . PRO A 1 86 ? 10.164 -7.589 -6.633 1.00 76.06 86 PRO A N 1
ATOM 693 C CA . PRO A 1 86 ? 9.215 -6.566 -6.233 1.00 76.06 86 PRO A CA 1
ATOM 694 C C . PRO A 1 86 ? 8.823 -6.806 -4.772 1.00 76.06 86 PRO A C 1
ATOM 696 O O . PRO A 1 86 ? 8.595 -7.940 -4.352 1.00 76.06 86 PRO A O 1
ATOM 699 N N . GLY A 1 87 ? 8.743 -5.731 -3.987 1.00 81.94 87 GLY A N 1
ATOM 700 C CA . GLY A 1 87 ? 8.118 -5.798 -2.667 1.00 81.94 87 GLY A CA 1
ATOM 701 C C . GLY A 1 87 ? 6.638 -6.204 -2.766 1.00 81.94 87 GLY A C 1
ATOM 702 O O . GLY A 1 87 ? 6.085 -6.229 -3.868 1.00 81.94 87 GLY A O 1
ATOM 703 N N . PRO A 1 88 ? 5.969 -6.491 -1.636 1.00 86.12 88 PRO A N 1
ATOM 704 C CA . PRO A 1 88 ? 4.544 -6.809 -1.635 1.00 86.12 88 PRO A CA 1
ATOM 705 C C . PRO A 1 88 ? 3.736 -5.653 -2.240 1.00 86.12 88 PRO A C 1
ATOM 707 O O . PRO A 1 88 ? 3.875 -4.500 -1.827 1.00 86.12 88 PRO A O 1
ATOM 710 N N . ARG A 1 89 ? 2.893 -5.971 -3.225 1.00 91.31 89 ARG A N 1
ATOM 711 C CA . ARG A 1 89 ? 2.041 -5.021 -3.950 1.00 91.31 89 ARG A CA 1
ATOM 712 C C . ARG A 1 89 ? 0.585 -5.430 -3.824 1.00 91.31 89 ARG A C 1
ATOM 714 O O . ARG A 1 89 ? 0.267 -6.612 -3.876 1.00 91.31 89 ARG A O 1
ATOM 721 N N . LEU A 1 90 ? -0.286 -4.436 -3.700 1.00 91.31 90 LEU A N 1
ATOM 722 C CA . LEU A 1 90 ? -1.727 -4.605 -3.836 1.00 91.31 90 LEU A CA 1
ATOM 723 C C . LEU A 1 90 ? -2.145 -4.004 -5.170 1.00 91.31 90 LEU A C 1
ATOM 725 O O . LEU A 1 90 ? -1.782 -2.861 -5.463 1.00 91.31 90 LEU A O 1
ATOM 729 N N . ASP A 1 91 ? -2.884 -4.778 -5.955 1.00 91.94 91 ASP A N 1
ATOM 730 C CA . ASP A 1 91 ? -3.337 -4.375 -7.279 1.00 91.94 91 ASP A CA 1
ATOM 731 C C . ASP A 1 91 ? -4.283 -3.167 -7.201 1.00 91.94 91 ASP A C 1
ATOM 733 O O . ASP A 1 91 ? -5.274 -3.175 -6.471 1.00 91.94 91 ASP A O 1
ATOM 737 N N . CYS A 1 92 ? -3.943 -2.115 -7.943 1.00 92.19 92 CYS A N 1
ATOM 738 C CA . CYS A 1 92 ? -4.760 -0.914 -8.117 1.00 92.19 92 CYS A CA 1
ATOM 739 C C . CYS A 1 92 ? -5.425 -0.864 -9.512 1.00 92.19 92 CYS A C 1
ATOM 741 O O . CYS A 1 92 ? -6.356 -0.086 -9.760 1.00 92.19 92 CYS A O 1
ATOM 743 N N . GLY A 1 93 ? -4.973 -1.711 -10.438 1.00 87.31 93 GLY A N 1
ATOM 744 C CA . GLY A 1 93 ? -5.464 -1.830 -11.803 1.00 87.31 93 GLY A CA 1
ATOM 745 C C . GLY A 1 93 ? -6.585 -2.856 -11.925 1.00 87.31 93 GLY A C 1
ATOM 746 O O . GLY A 1 93 ? -6.461 -3.791 -12.699 1.00 87.31 93 GLY A O 1
ATOM 747 N N . LEU A 1 94 ? -7.698 -2.651 -11.214 1.00 79.88 94 LEU A N 1
ATOM 748 C CA . LEU A 1 94 ? -8.827 -3.600 -11.122 1.00 79.88 94 LEU A CA 1
ATOM 749 C C . LEU A 1 94 ? -9.543 -3.906 -12.462 1.00 79.88 94 LEU A C 1
ATOM 751 O O . LEU A 1 94 ? -10.472 -4.709 -12.496 1.00 79.88 94 LEU A O 1
ATOM 755 N N . GLU A 1 95 ? -9.133 -3.262 -13.557 1.00 74.56 95 GLU A N 1
ATOM 756 C CA . GLU A 1 95 ? -9.652 -3.483 -14.908 1.00 74.56 95 GLU A CA 1
ATOM 757 C C . GLU A 1 95 ? -8.694 -4.367 -15.717 1.00 74.56 95 GLU A C 1
ATOM 759 O O . GLU A 1 95 ? -7.475 -4.165 -15.657 1.00 74.56 95 GLU A O 1
ATOM 764 N N . PRO A 1 96 ? -9.214 -5.297 -16.540 1.00 66.62 96 PRO A N 1
ATOM 765 C CA . PRO A 1 96 ? -8.374 -6.038 -17.468 1.00 66.62 96 PRO A CA 1
ATOM 766 C C . PRO A 1 96 ? -7.692 -5.046 -18.421 1.00 66.62 96 PRO A C 1
ATOM 768 O O . PRO A 1 96 ? -8.360 -4.278 -19.109 1.00 66.62 96 PRO A O 1
ATOM 771 N N . ASN A 1 97 ? -6.358 -5.080 -18.465 1.00 68.12 97 ASN A N 1
ATOM 772 C CA . ASN A 1 97 ? -5.499 -4.182 -19.251 1.00 68.12 97 ASN A CA 1
ATOM 773 C C . ASN A 1 97 ? -5.389 -2.736 -18.733 1.00 68.12 97 ASN A C 1
ATOM 775 O O . ASN A 1 97 ? -5.316 -1.802 -19.534 1.00 68.12 97 ASN A O 1
ATOM 779 N N . SER A 1 98 ? -5.317 -2.528 -17.412 1.00 79.38 98 SER A N 1
ATOM 780 C CA . SER A 1 98 ? -4.934 -1.223 -16.855 1.00 79.38 98 SER A CA 1
ATOM 781 C C . SER A 1 98 ? -3.631 -0.720 -17.493 1.00 79.38 98 SER A C 1
ATOM 783 O O . SER A 1 98 ? -2.553 -1.260 -17.247 1.00 79.38 98 SER A O 1
ATOM 785 N N . THR A 1 99 ? -3.718 0.338 -18.299 1.00 91.19 99 THR A N 1
ATOM 786 C CA . THR A 1 99 ? -2.543 0.961 -18.917 1.00 91.19 99 THR A CA 1
ATOM 787 C C . THR A 1 99 ? -1.764 1.778 -17.889 1.00 91.19 99 THR A C 1
ATOM 789 O O . THR A 1 99 ? -2.292 2.176 -16.844 1.00 91.19 99 THR A O 1
ATOM 792 N N . LYS A 1 100 ? -0.503 2.093 -18.205 1.00 93.69 100 LYS A N 1
ATOM 793 C CA . LYS A 1 100 ? 0.315 3.010 -17.401 1.00 93.69 100 LYS A CA 1
ATOM 794 C C . LYS A 1 100 ? -0.385 4.348 -17.165 1.00 93.69 100 LYS A C 1
ATOM 796 O O . LYS A 1 100 ? -0.373 4.855 -16.050 1.00 93.69 100 LYS A O 1
ATOM 801 N N . GLU A 1 101 ? -1.017 4.902 -18.194 1.00 93.31 101 GLU A N 1
ATOM 802 C CA . GLU A 1 101 ? -1.728 6.178 -18.100 1.00 93.31 101 GLU A CA 1
ATOM 803 C C . GLU A 1 101 ? -2.916 6.103 -17.135 1.00 93.31 101 GLU A C 1
ATOM 805 O O . GLU A 1 101 ? -3.018 6.926 -16.227 1.00 93.31 101 GLU A O 1
ATOM 810 N N . ILE A 1 102 ? -3.765 5.076 -17.262 1.00 90.38 102 ILE A N 1
ATOM 811 C CA . ILE A 1 102 ? -4.905 4.863 -16.356 1.00 90.38 102 ILE A CA 1
ATOM 812 C C . ILE A 1 102 ? -4.414 4.702 -14.912 1.00 90.38 102 ILE A C 1
ATOM 814 O O . ILE A 1 102 ? -4.972 5.306 -13.995 1.00 90.38 102 ILE A O 1
ATOM 818 N N . CYS A 1 103 ? -3.336 3.942 -14.710 1.00 92.88 103 CYS A N 1
ATOM 819 C CA . CYS A 1 103 ? -2.744 3.724 -13.395 1.00 92.88 103 CYS A CA 1
ATOM 820 C C . CYS A 1 103 ? -2.293 5.030 -12.723 1.00 92.88 103 CYS A C 1
ATOM 822 O O . CYS A 1 103 ? -2.644 5.311 -11.574 1.00 92.88 103 CYS A O 1
ATOM 824 N N . LEU A 1 104 ? -1.534 5.848 -13.454 1.00 93.56 104 LEU A N 1
ATOM 825 C CA . LEU A 1 104 ? -1.008 7.112 -12.943 1.00 93.56 104 LEU A CA 1
ATOM 826 C C . LEU A 1 104 ? -2.126 8.138 -12.729 1.00 93.56 104 LEU A C 1
ATOM 828 O O . LEU A 1 104 ? -2.116 8.838 -11.719 1.00 93.56 104 LEU A O 1
ATOM 832 N N . ASN A 1 105 ? -3.133 8.173 -13.607 1.00 91.50 105 ASN A N 1
ATOM 833 C CA . ASN A 1 105 ? -4.302 9.044 -13.455 1.00 91.50 105 ASN A CA 1
ATOM 834 C C . ASN A 1 105 ? -5.147 8.693 -12.219 1.00 91.50 105 ASN A C 1
ATOM 836 O O . ASN A 1 105 ? -5.772 9.574 -11.629 1.00 91.50 105 ASN A O 1
ATOM 840 N N . ARG A 1 106 ? -5.127 7.430 -11.771 1.00 89.69 106 ARG A N 1
ATOM 841 C CA . ARG A 1 106 ? -5.715 7.011 -10.484 1.00 89.69 106 ARG A CA 1
ATOM 842 C C . ARG A 1 106 ? -4.880 7.436 -9.271 1.00 89.69 106 ARG A C 1
ATOM 844 O O . ARG A 1 106 ? -5.372 7.374 -8.147 1.00 89.69 106 ARG A O 1
ATOM 851 N N . GLY A 1 107 ? -3.640 7.880 -9.472 1.00 91.50 107 GLY A N 1
ATOM 852 C CA . GLY A 1 107 ? -2.685 8.185 -8.404 1.00 91.50 107 GLY A CA 1
ATOM 853 C C . GLY A 1 107 ? -1.935 6.956 -7.882 1.00 91.50 107 GLY A C 1
ATOM 854 O O . GLY A 1 107 ? -1.391 6.995 -6.778 1.00 91.50 107 GLY A O 1
ATOM 855 N N . CYS A 1 108 ? -1.924 5.863 -8.647 1.00 93.94 108 CYS A N 1
ATOM 856 C CA . CYS A 1 108 ? -1.182 4.648 -8.327 1.00 93.94 108 CYS A CA 1
ATOM 857 C C . CYS A 1 108 ? 0.229 4.654 -8.922 1.00 93.94 108 CYS A C 1
ATOM 859 O O . CYS A 1 108 ? 0.612 5.561 -9.661 1.00 93.94 108 CYS A O 1
ATOM 861 N N . LEU A 1 109 ? 1.032 3.658 -8.545 1.00 93.75 109 LEU A N 1
ATOM 862 C CA . LEU A 1 109 ? 2.401 3.489 -9.022 1.00 93.75 109 LEU A CA 1
ATOM 863 C C . LEU A 1 109 ? 2.448 2.450 -10.141 1.00 93.75 109 LEU A C 1
ATOM 865 O O . LEU A 1 109 ? 1.731 1.453 -10.088 1.00 93.75 109 LEU A O 1
ATOM 869 N N . TRP A 1 110 ? 3.322 2.683 -11.122 1.00 94.12 110 TRP A N 1
ATOM 870 C CA . TRP A 1 110 ? 3.548 1.784 -12.253 1.00 94.12 110 TRP A CA 1
ATOM 871 C C . TRP A 1 110 ? 4.982 1.246 -12.263 1.00 94.12 110 TRP A C 1
ATOM 873 O O . TRP A 1 110 ? 5.927 2.035 -12.220 1.00 94.12 110 TRP A O 1
ATOM 883 N N . ASP A 1 111 ? 5.147 -0.072 -12.375 1.00 92.31 111 ASP A N 1
ATOM 884 C CA . ASP A 1 111 ? 6.442 -0.743 -12.546 1.00 92.31 111 ASP A CA 1
ATOM 885 C C . ASP A 1 111 ? 6.303 -1.987 -13.437 1.00 92.31 111 ASP A C 1
ATOM 887 O O . ASP A 1 111 ? 5.772 -3.005 -12.998 1.00 92.31 111 ASP A O 1
ATOM 891 N N . ASP A 1 112 ? 6.817 -1.899 -14.664 1.00 91.12 112 ASP A N 1
ATOM 892 C CA . ASP A 1 112 ? 6.752 -2.916 -15.724 1.00 91.12 112 ASP A CA 1
ATOM 893 C C . ASP A 1 112 ? 7.967 -3.860 -15.759 1.00 91.12 112 ASP A C 1
ATOM 895 O O . ASP A 1 112 ? 8.020 -4.784 -16.574 1.00 91.12 112 ASP A O 1
ATOM 899 N N . ARG A 1 113 ? 8.934 -3.705 -14.843 1.00 88.81 113 ARG A N 1
ATOM 900 C CA . ARG A 1 113 ? 10.151 -4.543 -14.801 1.00 88.81 113 ARG A CA 1
ATOM 901 C C . ARG A 1 113 ? 9.863 -6.041 -14.678 1.00 88.81 113 ARG A C 1
ATOM 903 O O . ARG A 1 113 ? 10.703 -6.862 -15.046 1.00 88.81 113 ARG A O 1
ATOM 910 N N . TYR A 1 114 ? 8.693 -6.391 -14.150 1.00 86.81 114 TYR A N 1
ATOM 911 C CA . TYR A 1 114 ? 8.309 -7.762 -13.828 1.00 86.81 114 TYR A CA 1
ATOM 912 C C . TYR A 1 114 ? 7.260 -8.349 -14.764 1.00 86.81 114 TYR A C 1
ATOM 914 O O . TYR A 1 114 ? 7.018 -9.547 -14.697 1.00 86.81 114 TYR A O 1
ATOM 922 N N . GLU A 1 115 ? 6.729 -7.567 -15.702 1.00 86.38 115 GLU A N 1
ATOM 923 C CA . GLU A 1 115 ? 5.629 -7.978 -16.580 1.00 86.38 115 GLU A CA 1
ATOM 924 C C . GLU A 1 115 ? 5.913 -9.296 -17.324 1.00 86.38 115 GLU A C 1
ATOM 926 O O . GLU A 1 115 ? 5.051 -10.163 -17.428 1.00 86.38 115 GLU A O 1
ATOM 931 N N . LYS A 1 116 ? 7.150 -9.483 -17.804 1.00 85.44 116 LYS A N 1
ATOM 932 C CA . LYS A 1 116 ? 7.552 -10.684 -18.561 1.00 85.44 116 LYS A CA 1
ATOM 933 C C . LYS A 1 116 ? 8.015 -11.851 -17.694 1.00 85.44 116 LYS A C 1
ATOM 935 O O . LYS A 1 116 ? 7.996 -12.987 -18.156 1.00 85.44 116 LYS A O 1
ATOM 940 N N . THR A 1 117 ? 8.526 -11.575 -16.496 1.00 86.81 117 THR A N 1
ATOM 941 C CA . THR A 1 117 ? 9.181 -12.588 -15.650 1.00 86.81 117 THR A CA 1
ATOM 942 C C . THR A 1 117 ? 8.276 -13.090 -14.532 1.00 86.81 117 THR A C 1
ATOM 944 O O . THR A 1 117 ? 8.435 -14.227 -14.099 1.00 86.81 117 THR A O 1
ATOM 947 N N . GLN A 1 118 ? 7.340 -12.260 -14.068 1.00 86.31 118 GLN A N 1
ATOM 948 C CA . GLN A 1 118 ? 6.431 -12.518 -12.953 1.00 86.31 118 GLN A CA 1
ATOM 949 C C . GLN A 1 118 ? 5.061 -11.859 -13.244 1.00 86.31 118 GLN A C 1
ATOM 951 O O . GLN A 1 118 ? 4.758 -10.804 -12.687 1.00 86.31 118 GLN A O 1
ATOM 956 N N . PRO A 1 119 ? 4.232 -12.457 -14.123 1.00 84.38 119 PRO A N 1
ATOM 957 C CA . PRO A 1 119 ? 2.971 -11.861 -14.584 1.00 84.38 119 PRO A CA 1
ATOM 958 C C . PRO A 1 119 ? 1.898 -11.732 -13.490 1.00 84.38 119 PRO A C 1
ATOM 960 O O . PRO A 1 119 ? 1.003 -10.903 -13.614 1.00 84.38 119 PRO A O 1
ATOM 963 N N . ASP A 1 120 ? 2.003 -12.503 -12.403 1.00 86.81 120 ASP A N 1
ATOM 964 C CA . ASP A 1 120 ? 1.089 -12.420 -11.252 1.00 86.81 120 ASP A CA 1
ATOM 965 C C . ASP A 1 120 ? 1.332 -11.176 -10.380 1.00 86.81 120 ASP A C 1
ATOM 967 O O . ASP A 1 120 ? 0.609 -10.920 -9.415 1.00 86.81 120 ASP A O 1
ATOM 971 N N . ILE A 1 121 ? 2.378 -10.405 -10.682 1.00 89.06 121 ILE A N 1
ATOM 972 C CA . ILE A 1 121 ? 2.748 -9.221 -9.919 1.00 89.06 121 ILE A CA 1
ATOM 973 C C . ILE A 1 121 ? 2.160 -8.001 -10.614 1.00 89.06 121 ILE A C 1
ATOM 975 O O . ILE A 1 121 ? 2.517 -7.722 -11.758 1.00 89.06 121 ILE A O 1
ATOM 979 N N . PRO A 1 122 ? 1.300 -7.225 -9.933 1.00 91.94 122 PRO A N 1
ATOM 980 C CA . PRO A 1 122 ? 0.645 -6.103 -10.573 1.00 91.94 122 PRO A CA 1
ATOM 981 C C . PRO A 1 122 ? 1.673 -5.041 -10.970 1.00 91.94 122 PRO A C 1
ATOM 983 O O . PRO A 1 122 ? 2.468 -4.557 -10.147 1.00 91.94 122 PRO A O 1
ATOM 986 N N . ASN A 1 123 ? 1.616 -4.651 -12.244 1.00 92.00 123 ASN A N 1
ATOM 987 C CA . ASN A 1 123 ? 2.356 -3.503 -12.760 1.00 92.00 123 ASN A CA 1
ATOM 988 C C . ASN A 1 123 ? 1.790 -2.201 -12.183 1.00 92.00 123 ASN A C 1
ATOM 990 O O . ASN A 1 123 ? 2.560 -1.294 -11.885 1.00 92.00 123 ASN A O 1
ATOM 994 N N . CYS A 1 124 ? 0.467 -2.129 -11.980 1.00 93.69 124 CYS A N 1
ATOM 995 C CA . CYS A 1 124 ? -0.216 -1.002 -11.349 1.00 93.69 124 CYS A CA 1
ATOM 996 C C . CYS A 1 124 ? -0.597 -1.315 -9.900 1.00 93.69 124 CYS A C 1
ATOM 998 O O . CYS A 1 124 ? -1.451 -2.162 -9.648 1.00 93.69 124 CYS A O 1
ATOM 1000 N N . TYR A 1 125 ? -0.015 -0.614 -8.933 1.00 93.56 125 TYR A N 1
ATOM 1001 C CA . TYR A 1 125 ? -0.215 -0.933 -7.520 1.00 93.56 125 TYR A CA 1
ATOM 1002 C C . TYR A 1 125 ? -0.382 0.303 -6.641 1.00 93.56 125 TYR A C 1
ATOM 1004 O O . TYR A 1 125 ? 0.039 1.412 -6.983 1.00 93.56 125 TYR A O 1
ATOM 1012 N N . PHE A 1 126 ? -1.015 0.108 -5.484 1.00 93.81 126 PHE A N 1
ATOM 1013 C CA . PHE A 1 126 ? -1.230 1.186 -4.524 1.00 93.81 126 PHE A CA 1
ATOM 1014 C C . PHE A 1 126 ? 0.100 1.742 -3.989 1.00 93.81 126 PHE A C 1
ATOM 1016 O O . PHE A 1 126 ? 0.998 0.968 -3.640 1.00 93.81 126 PHE A O 1
ATOM 1023 N N . PRO A 1 127 ? 0.234 3.075 -3.851 1.00 92.81 127 PRO A N 1
ATOM 1024 C CA . PRO A 1 127 ? 1.387 3.661 -3.196 1.00 92.81 127 PRO A CA 1
ATOM 1025 C C . PRO A 1 127 ? 1.406 3.264 -1.714 1.00 92.81 127 PRO A C 1
ATOM 1027 O O . PRO A 1 127 ? 0.346 3.056 -1.101 1.00 92.81 127 PRO A O 1
ATOM 1030 N N . PRO A 1 128 ? 2.599 3.187 -1.099 1.00 89.50 128 PRO A N 1
ATOM 1031 C CA . PRO A 1 128 ? 2.701 2.902 0.320 1.00 89.50 128 PRO A CA 1
ATOM 1032 C C . PRO A 1 128 ? 1.933 3.954 1.116 1.00 89.50 128 PRO A C 1
ATOM 1034 O O . PRO A 1 128 ? 1.821 5.114 0.719 1.00 89.50 128 PRO A O 1
ATOM 1037 N N . ASN A 1 129 ? 1.429 3.551 2.277 1.00 88.00 129 ASN A N 1
ATOM 1038 C CA . ASN A 1 129 ? 0.688 4.428 3.175 1.00 88.00 129 ASN A CA 1
ATOM 1039 C C . ASN A 1 129 ? -0.638 4.982 2.617 1.00 88.00 129 ASN A C 1
ATOM 1041 O O . ASN A 1 129 ? -1.177 5.883 3.254 1.00 88.00 129 ASN A O 1
ATOM 1045 N N . THR A 1 130 ? -1.210 4.445 1.532 1.00 92.19 130 THR A N 1
ATOM 1046 C CA . THR A 1 130 ? -2.612 4.721 1.147 1.00 92.19 130 THR A CA 1
ATOM 1047 C C . THR A 1 130 ? -3.597 4.232 2.220 1.00 92.19 130 THR A C 1
ATOM 1049 O O . THR A 1 130 ? -3.339 3.246 2.908 1.00 92.19 130 THR A O 1
ATOM 1052 N N . GLY A 1 131 ? -4.731 4.921 2.374 1.00 94.25 131 GLY A N 1
ATOM 1053 C CA . GLY A 1 131 ? -5.861 4.501 3.202 1.00 94.25 131 GLY A CA 1
ATOM 1054 C C . GLY A 1 131 ? -6.223 5.511 4.292 1.00 94.25 131 GLY A C 1
ATOM 1055 O O . GLY A 1 131 ? -6.241 6.724 4.077 1.00 94.25 131 GLY A O 1
ATOM 1056 N N . TYR A 1 132 ? -6.531 5.006 5.484 1.00 96.69 132 TYR A N 1
ATOM 1057 C CA . TYR A 1 132 ? -7.005 5.813 6.607 1.00 96.69 132 TYR A CA 1
ATOM 1058 C C . TYR A 1 132 ? -6.014 5.793 7.774 1.00 96.69 132 TYR A C 1
ATOM 1060 O O . TYR A 1 132 ? -5.201 4.878 7.905 1.00 96.69 132 TYR A O 1
ATOM 1068 N N . ILE A 1 133 ? -6.086 6.811 8.629 1.00 96.88 133 ILE A N 1
ATOM 1069 C CA . ILE A 1 133 ? -5.401 6.870 9.925 1.00 96.88 133 ILE A CA 1
ATOM 1070 C C . ILE A 1 133 ? -6.415 6.945 11.053 1.00 96.88 133 ILE A C 1
ATOM 1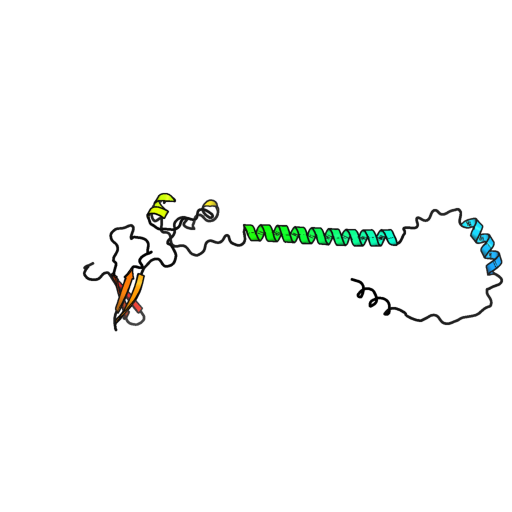072 O O . ILE A 1 133 ? -7.426 7.631 10.928 1.00 96.88 133 ILE A O 1
ATOM 1076 N N . ALA A 1 134 ? -6.127 6.282 12.169 1.00 97.38 134 ALA A N 1
ATOM 1077 C CA . ALA A 1 134 ? -6.876 6.484 13.399 1.00 97.38 134 ALA A CA 1
ATOM 1078 C C . ALA A 1 134 ? -6.529 7.854 13.994 1.00 97.38 134 ALA A C 1
ATOM 1080 O O . ALA A 1 134 ? -5.354 8.160 14.193 1.00 97.38 134 ALA A O 1
ATOM 1081 N N . THR A 1 135 ? -7.540 8.683 14.254 1.00 97.38 135 THR A N 1
ATOM 1082 C CA . THR A 1 135 ? -7.339 10.059 14.743 1.00 97.38 135 THR A CA 1
ATOM 1083 C C . THR A 1 135 ? -8.014 10.340 16.074 1.00 97.38 135 THR A C 1
ATOM 1085 O O . THR A 1 135 ? -7.503 11.145 16.849 1.00 97.38 135 THR A O 1
ATOM 1088 N N . LYS A 1 136 ? -9.148 9.695 16.367 1.00 96.88 136 LYS A N 1
ATOM 1089 C CA . LYS A 1 136 ? -9.857 9.845 17.646 1.00 96.88 136 LYS A CA 1
ATOM 1090 C C . LYS A 1 136 ? -10.259 8.486 18.182 1.00 96.88 136 LYS A C 1
ATOM 1092 O O . LYS A 1 136 ? -10.785 7.666 17.433 1.00 96.88 136 LYS A O 1
ATOM 1097 N N . PHE A 1 137 ? -10.058 8.286 19.475 1.00 97.31 137 PHE A N 1
ATOM 1098 C CA . PHE A 1 137 ? -10.344 7.036 20.165 1.00 97.31 137 PHE A CA 1
ATOM 1099 C C . PHE A 1 137 ? -11.419 7.284 21.220 1.00 97.31 137 PHE A C 1
ATOM 1101 O O . PHE A 1 137 ? -11.320 8.222 22.008 1.00 97.31 137 PHE A O 1
ATOM 1108 N N . TYR A 1 138 ? -12.444 6.444 21.210 1.00 95.38 138 TYR A N 1
ATOM 1109 C CA . TYR A 1 138 ? -13.528 6.406 22.181 1.00 95.38 138 TYR A CA 1
ATOM 1110 C C . TYR A 1 138 ? -13.587 5.012 22.800 1.00 95.38 138 TYR A C 1
ATOM 1112 O O . TYR A 1 138 ? -13.006 4.070 22.265 1.00 95.38 138 TYR A O 1
ATOM 1120 N N . GLU A 1 139 ? -14.345 4.866 23.885 1.00 92.75 139 GLU A N 1
ATOM 1121 C CA . GLU A 1 139 ? -14.453 3.603 24.626 1.00 92.75 139 GLU A CA 1
ATOM 1122 C C . GLU A 1 139 ? -14.818 2.409 23.725 1.00 92.75 139 GLU A C 1
ATOM 1124 O O . GLU A 1 139 ? -14.178 1.367 23.793 1.00 92.75 139 GLU A O 1
ATOM 1129 N N . ASN A 1 140 ? -15.776 2.592 22.807 1.00 92.38 140 ASN A N 1
ATOM 1130 C CA . ASN A 1 140 ? -16.289 1.520 21.941 1.00 92.38 140 ASN A CA 1
ATOM 1131 C C . ASN A 1 140 ? -16.097 1.782 20.438 1.00 92.38 140 ASN A C 1
ATOM 1133 O O . ASN A 1 140 ? -16.708 1.110 19.605 1.00 92.38 140 ASN A O 1
ATOM 1137 N N . SER A 1 141 ? -15.326 2.805 20.056 1.00 96.38 141 SER A N 1
ATOM 1138 C CA . SER A 1 141 ? -15.121 3.129 18.638 1.00 96.38 141 SER A CA 1
ATOM 1139 C C . SER A 1 141 ? -13.875 3.967 18.380 1.00 96.38 141 SER A C 1
ATOM 1141 O O . SER A 1 141 ? -13.348 4.627 19.266 1.00 96.38 141 SER A O 1
ATOM 1143 N N . THR A 1 142 ? -13.403 3.962 17.139 1.00 98.12 142 THR A N 1
ATOM 1144 C CA . THR A 1 142 ? -12.294 4.797 16.669 1.00 98.12 142 THR A CA 1
ATOM 1145 C C . THR A 1 142 ? -12.704 5.513 15.390 1.00 98.12 142 THR A C 1
ATOM 1147 O O . THR A 1 142 ? -13.307 4.912 14.503 1.00 98.12 142 THR A O 1
ATOM 1150 N N . ILE A 1 143 ? -12.372 6.796 15.280 1.00 97.94 143 ILE A N 1
ATOM 1151 C CA . ILE A 1 143 ? -12.549 7.563 14.049 1.00 97.94 143 ILE A CA 1
ATOM 1152 C C . ILE A 1 143 ? -11.322 7.373 13.173 1.00 97.94 143 ILE A C 1
ATOM 1154 O O . ILE A 1 143 ? -10.190 7.610 13.603 1.00 97.94 143 ILE A O 1
ATOM 1158 N N . LEU A 1 144 ? -11.575 6.971 11.935 1.00 98.06 144 LEU A N 1
ATOM 1159 C CA . LEU A 1 144 ? -10.589 6.834 10.883 1.00 98.06 144 LEU A CA 1
ATOM 1160 C C . LEU A 1 144 ? -10.753 7.993 9.896 1.00 98.06 144 LEU A C 1
ATOM 1162 O O . LEU A 1 144 ? -11.848 8.212 9.382 1.00 98.06 144 LEU A O 1
ATOM 1166 N N . MET A 1 145 ? -9.679 8.720 9.603 1.00 97.19 145 MET A N 1
ATOM 1167 C CA . MET A 1 145 ? -9.675 9.800 8.611 1.00 97.19 145 MET A CA 1
ATOM 1168 C C . MET A 1 145 ? -8.856 9.405 7.391 1.00 97.19 145 MET A C 1
ATOM 1170 O O . MET A 1 145 ? -7.756 8.863 7.531 1.00 97.19 145 MET A O 1
ATOM 1174 N N . LYS A 1 146 ? -9.384 9.674 6.194 1.00 96.38 146 LYS A N 1
ATOM 1175 C CA . LYS A 1 146 ? -8.681 9.401 4.939 1.00 96.38 146 LYS A CA 1
ATOM 1176 C C . LYS A 1 146 ? -7.406 10.248 4.878 1.00 96.38 146 LYS A C 1
ATOM 1178 O O . LYS A 1 146 ? -7.440 11.451 5.135 1.00 96.38 146 LYS A O 1
ATOM 1183 N N . LYS A 1 147 ? -6.265 9.638 4.542 1.00 95.19 147 LYS A N 1
ATOM 1184 C CA . LYS A 1 147 ? -5.018 10.397 4.340 1.00 95.19 147 LYS A CA 1
ATOM 1185 C C . LYS A 1 147 ? -5.101 11.190 3.037 1.00 95.19 147 LYS A C 1
ATOM 1187 O O . LYS A 1 147 ? -5.577 10.651 2.040 1.00 95.19 147 LYS A O 1
ATOM 1192 N N . GLN A 1 148 ? -4.548 12.403 3.023 1.00 89.19 148 GLN A N 1
ATOM 1193 C CA . GLN A 1 148 ? -4.568 13.306 1.859 1.00 89.19 148 GLN A CA 1
ATOM 1194 C C . GLN A 1 148 ? -4.004 12.669 0.578 1.00 89.19 148 GLN A C 1
ATOM 1196 O O . GLN A 1 148 ? -4.591 12.822 -0.484 1.00 89.19 148 GLN A O 1
ATOM 1201 N N . ASN A 1 149 ? -2.919 11.897 0.690 1.00 86.31 149 ASN A N 1
ATOM 1202 C CA . ASN A 1 149 ? -2.252 11.260 -0.455 1.00 86.31 149 ASN A CA 1
ATOM 1203 C C . ASN A 1 149 ? -2.793 9.855 -0.772 1.00 86.31 149 ASN A C 1
ATOM 1205 O O . ASN A 1 149 ? -2.111 9.060 -1.417 1.00 86.31 149 ASN A O 1
ATOM 1209 N N . SER A 1 150 ? -3.976 9.506 -0.264 1.00 92.38 150 SER A N 1
ATOM 1210 C CA . SER A 1 150 ? -4.582 8.214 -0.578 1.00 92.38 150 SER A CA 1
ATOM 1211 C C . SER A 1 150 ? -5.226 8.236 -1.946 1.00 92.38 150 SER A C 1
ATOM 1213 O O . SER A 1 150 ? -5.935 9.181 -2.292 1.00 92.38 150 SER A O 1
ATOM 1215 N N . VAL A 1 151 ? -5.059 7.131 -2.663 1.00 92.12 151 VAL A N 1
ATOM 1216 C CA . VAL A 1 151 ? -5.740 6.872 -3.933 1.00 92.12 151 VAL A CA 1
ATOM 1217 C C . VAL A 1 151 ? -7.254 7.053 -3.774 1.00 92.12 151 VAL A C 1
ATOM 1219 O O . VAL A 1 151 ? -7.835 6.752 -2.722 1.00 92.12 151 VAL A O 1
ATOM 1222 N N . LYS A 1 152 ? -7.893 7.619 -4.801 1.00 88.94 152 LYS A N 1
ATOM 1223 C CA . LYS A 1 152 ? -9.347 7.812 -4.834 1.00 88.94 152 LYS A CA 1
ATOM 1224 C C . LYS A 1 152 ? -10.062 6.478 -5.019 1.00 88.94 152 LYS A C 1
ATOM 1226 O O . LYS A 1 152 ? -9.556 5.601 -5.715 1.00 88.94 152 LYS A O 1
ATOM 1231 N N . ASN A 1 153 ? -11.230 6.329 -4.405 1.00 87.75 153 ASN A N 1
ATOM 1232 C CA . ASN A 1 153 ? -12.093 5.178 -4.637 1.00 87.75 153 ASN A CA 1
ATOM 1233 C C . ASN A 1 153 ? -12.461 5.082 -6.138 1.00 87.75 153 ASN A C 1
ATOM 1235 O O . ASN A 1 153 ? -13.025 6.032 -6.679 1.00 87.75 153 ASN A O 1
ATOM 1239 N N . PRO A 1 154 ? -12.167 3.964 -6.829 1.00 82.50 154 PRO A N 1
ATOM 1240 C CA . PRO A 1 154 ? -12.511 3.809 -8.243 1.00 82.50 154 PRO A CA 1
ATOM 1241 C C . PRO A 1 154 ? -14.006 3.543 -8.479 1.00 82.50 154 PRO A C 1
ATOM 1243 O O . PRO A 1 154 ? -14.469 3.657 -9.609 1.00 82.50 154 PRO A O 1
ATOM 1246 N N . TYR A 1 155 ? -14.767 3.201 -7.434 1.00 85.50 155 TYR A N 1
ATOM 1247 C CA . TYR A 1 155 ? -16.171 2.785 -7.532 1.00 85.50 155 TYR A CA 1
ATOM 1248 C C . TYR A 1 155 ? -17.167 3.835 -7.025 1.00 85.50 155 TYR A C 1
ATOM 1250 O O . TYR A 1 155 ? -18.320 3.513 -6.742 1.00 85.50 155 TYR A O 1
ATOM 1258 N N . GLY A 1 156 ? -16.730 5.085 -6.871 1.00 86.81 156 GLY A N 1
ATOM 1259 C CA . GLY A 1 156 ? -17.583 6.196 -6.464 1.00 86.81 156 GLY A CA 1
ATOM 1260 C C . GLY A 1 156 ? -16.883 7.141 -5.501 1.00 86.81 156 GLY A C 1
ATOM 1261 O O . GLY A 1 156 ? -15.659 7.187 -5.425 1.00 86.81 156 GLY A O 1
ATOM 1262 N N . GLU A 1 157 ? -17.681 7.889 -4.748 1.00 90.25 157 GLU A N 1
ATOM 1263 C CA . GLU A 1 157 ? -17.168 8.892 -3.822 1.00 90.25 157 GLU A CA 1
ATOM 1264 C C . GLU A 1 157 ? -16.350 8.280 -2.678 1.00 90.25 157 GLU A C 1
ATOM 1266 O O . GLU A 1 157 ? -16.553 7.141 -2.236 1.00 90.25 157 GLU A O 1
ATOM 1271 N N . ASP A 1 158 ? -15.409 9.078 -2.189 1.00 92.19 158 ASP A N 1
ATOM 1272 C CA . ASP A 1 158 ? -14.615 8.762 -1.014 1.00 92.19 158 ASP A CA 1
ATOM 1273 C C . ASP A 1 158 ? -15.334 9.178 0.271 1.00 92.19 158 ASP A C 1
ATOM 1275 O O . ASP A 1 158 ? -15.929 10.252 0.364 1.00 92.19 158 ASP A O 1
ATOM 1279 N N . PHE A 1 159 ? -15.186 8.374 1.323 1.00 94.38 159 PHE A N 1
ATOM 1280 C CA . PHE A 1 159 ? -15.582 8.780 2.667 1.00 94.38 159 PHE A CA 1
ATOM 1281 C C . PHE A 1 159 ? -14.385 9.400 3.369 1.00 94.38 159 PHE A C 1
ATOM 1283 O O . PHE A 1 159 ? -13.419 8.722 3.687 1.00 94.38 159 PHE A O 1
ATOM 1290 N N . ASN A 1 160 ? -14.431 10.696 3.660 1.00 95.06 160 ASN A N 1
ATOM 1291 C CA . ASN A 1 160 ? -13.319 11.333 4.376 1.00 95.06 160 ASN A CA 1
ATOM 1292 C C . ASN A 1 160 ? -13.163 10.808 5.812 1.00 95.06 160 ASN A C 1
ATOM 1294 O O . ASN A 1 160 ? -12.061 10.822 6.363 1.00 95.06 160 ASN A O 1
ATOM 1298 N N . THR A 1 161 ? -14.256 10.310 6.389 1.00 96.06 161 THR A N 1
ATOM 1299 C CA . THR A 1 161 ? -14.326 9.814 7.760 1.00 96.06 161 THR A CA 1
ATOM 1300 C C . THR A 1 161 ? -15.027 8.462 7.784 1.00 96.06 161 THR A C 1
ATOM 1302 O O . THR A 1 161 ? -16.097 8.312 7.199 1.00 96.06 161 THR A O 1
ATOM 1305 N N . LEU A 1 162 ? -14.459 7.502 8.508 1.00 97.12 162 LEU A N 1
ATOM 1306 C CA . LEU A 1 162 ? -15.075 6.216 8.830 1.00 97.12 162 LEU A CA 1
ATOM 1307 C C . LEU A 1 162 ? -15.063 5.997 10.346 1.00 97.12 162 LEU A C 1
ATOM 1309 O O . LEU A 1 162 ? -14.238 6.558 11.069 1.00 97.12 162 LEU A O 1
ATOM 1313 N N . ILE A 1 163 ? -15.970 5.155 10.825 1.00 97.19 163 ILE A N 1
ATOM 1314 C CA . ILE A 1 163 ? -16.030 4.684 12.204 1.00 97.19 163 ILE A CA 1
ATOM 1315 C C . ILE A 1 163 ? -15.614 3.218 12.213 1.00 97.19 163 ILE A C 1
ATOM 1317 O O . ILE A 1 163 ? -16.205 2.393 11.521 1.00 97.19 163 ILE A O 1
ATOM 1321 N N . PHE A 1 164 ? -14.606 2.905 13.017 1.00 97.81 164 PHE A N 1
ATOM 1322 C CA . PHE A 1 164 ? -14.176 1.552 13.335 1.00 97.81 164 PHE A CA 1
ATOM 1323 C C . PHE A 1 164 ? -14.760 1.133 14.685 1.00 97.81 164 PHE A C 1
ATOM 1325 O O . PHE A 1 164 ? -14.622 1.855 15.676 1.00 97.81 164 PHE A O 1
ATOM 1332 N N . LYS A 1 165 ? -15.386 -0.042 14.736 1.00 97.00 165 LYS A N 1
ATOM 1333 C CA . LYS A 1 165 ? -15.846 -0.698 15.966 1.00 97.00 165 LYS A CA 1
ATOM 1334 C C . LYS A 1 165 ? -15.336 -2.128 16.011 1.00 97.00 165 LYS A C 1
ATOM 1336 O O . LYS A 1 165 ? -15.345 -2.814 14.992 1.00 97.00 165 LYS A O 1
ATOM 1341 N N . ALA A 1 166 ? -14.943 -2.578 17.195 1.00 96.00 166 ALA A N 1
ATOM 1342 C CA . ALA A 1 166 ? -14.515 -3.947 17.431 1.00 96.00 166 ALA A CA 1
ATOM 1343 C C . ALA A 1 166 ? -15.149 -4.465 18.723 1.00 96.00 166 ALA A C 1
ATOM 1345 O O . ALA A 1 166 ? -14.943 -3.887 19.784 1.00 96.00 166 ALA A O 1
ATOM 1346 N N . ASN A 1 167 ? -15.905 -5.556 18.624 1.00 95.12 167 ASN A N 1
ATOM 1347 C CA . ASN A 1 167 ? -16.610 -6.180 19.740 1.00 95.12 167 ASN A CA 1
ATOM 1348 C C . ASN A 1 167 ? -16.256 -7.666 19.803 1.00 95.12 167 ASN A C 1
ATOM 1350 O O . ASN A 1 167 ? -16.139 -8.321 18.768 1.00 95.12 167 ASN A O 1
ATOM 1354 N N . ARG A 1 168 ? -16.118 -8.231 21.004 1.00 96.00 168 ARG A N 1
ATOM 1355 C CA . ARG A 1 168 ? -15.960 -9.683 21.166 1.00 96.00 168 ARG A CA 1
ATOM 1356 C C . ARG A 1 168 ? -17.320 -10.358 21.302 1.00 96.00 168 ARG A C 1
ATOM 1358 O O . ARG A 1 168 ? -18.171 -9.883 22.046 1.00 96.00 168 ARG A O 1
ATOM 1365 N N . ILE A 1 169 ? -17.500 -11.476 20.604 1.00 96.31 169 ILE A N 1
ATOM 1366 C CA . ILE A 1 169 ? -18.695 -12.323 20.669 1.00 96.31 169 ILE A CA 1
ATOM 1367 C C . ILE A 1 169 ? -18.221 -13.743 20.983 1.00 96.31 169 ILE A C 1
ATOM 1369 O O . ILE A 1 169 ? -17.754 -14.466 20.101 1.00 96.31 169 ILE A O 1
ATOM 1373 N N . GLY A 1 170 ? -18.264 -14.120 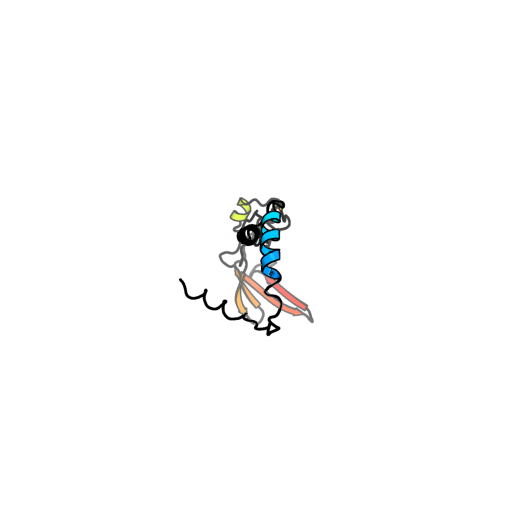22.264 1.00 95.62 170 GLY A N 1
ATOM 1374 C CA . GLY A 1 170 ? -17.616 -15.342 22.745 1.00 95.62 170 GLY A CA 1
ATOM 1375 C C . GLY A 1 170 ? -16.116 -15.328 22.426 1.00 95.62 170 GLY A C 1
ATOM 1376 O O . GLY A 1 170 ? -15.400 -14.411 22.828 1.00 95.62 170 GLY A O 1
ATOM 1377 N N . ALA A 1 171 ? -15.651 -16.322 21.666 1.00 97.12 171 ALA A N 1
ATOM 1378 C CA . ALA A 1 171 ? -14.269 -16.391 21.183 1.00 97.12 171 ALA A CA 1
ATOM 1379 C C . ALA A 1 171 ? -14.001 -15.546 19.916 1.00 97.12 171 ALA A C 1
ATOM 1381 O O . ALA A 1 171 ? -12.844 -15.342 19.554 1.00 97.12 171 ALA A O 1
ATOM 1382 N N . GLY A 1 172 ? -15.042 -15.053 19.237 1.00 97.00 172 GLY A N 1
ATOM 1383 C CA . GLY A 1 172 ? -14.922 -14.286 17.996 1.00 97.00 172 GLY A CA 1
ATOM 1384 C C . GLY A 1 172 ? -14.655 -12.796 18.221 1.00 97.00 172 GLY A C 1
ATOM 1385 O O . GLY A 1 172 ? -15.093 -12.215 19.215 1.00 97.00 172 GLY A O 1
ATOM 1386 N N . LEU A 1 173 ? -13.969 -12.161 17.266 1.00 96.69 173 LEU A N 1
ATOM 1387 C CA . LEU A 1 173 ? -13.834 -10.706 17.168 1.00 96.69 173 LEU A CA 1
ATOM 1388 C C . LEU A 1 173 ? -14.668 -10.210 15.982 1.00 96.69 173 LEU A C 1
ATOM 1390 O O . LEU A 1 173 ? -14.364 -10.517 14.834 1.00 96.69 173 LEU A O 1
ATOM 1394 N N . HIS A 1 174 ? -15.715 -9.444 16.267 1.00 96.00 174 HIS A N 1
ATOM 1395 C CA . HIS A 1 174 ? -16.548 -8.790 15.269 1.00 96.00 174 HIS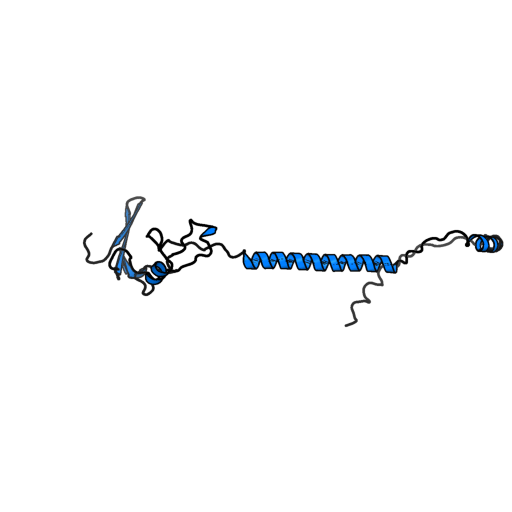 A CA 1
ATOM 1396 C C . HIS A 1 174 ? -16.041 -7.368 15.030 1.00 96.00 174 HIS A C 1
ATOM 1398 O O . HIS A 1 174 ? -15.968 -6.569 15.965 1.00 96.00 174 HIS A O 1
ATOM 1404 N N . ILE A 1 175 ? -15.692 -7.059 13.782 1.00 96.38 175 ILE A N 1
ATOM 1405 C CA . ILE A 1 175 ? -15.182 -5.752 13.364 1.00 96.38 175 ILE A CA 1
ATOM 1406 C C . ILE A 1 175 ? -16.171 -5.130 12.383 1.00 96.38 175 ILE A C 1
ATOM 1408 O O . ILE A 1 175 ? -16.608 -5.784 11.440 1.00 96.38 175 ILE A O 1
ATOM 1412 N N . SER A 1 176 ? -16.481 -3.852 12.574 1.00 95.50 176 SER A N 1
ATOM 1413 C CA . SER A 1 176 ? -17.305 -3.067 11.657 1.00 95.50 176 SER A CA 1
ATOM 1414 C C . SER A 1 176 ? -16.587 -1.777 11.279 1.00 95.50 176 SER A C 1
ATOM 1416 O O . SER A 1 176 ? -16.060 -1.078 12.146 1.00 95.50 176 SER A O 1
ATOM 1418 N N . ILE A 1 177 ? -16.589 -1.453 9.985 1.00 96.81 177 ILE A N 1
ATOM 1419 C CA . ILE A 1 177 ? -16.048 -0.208 9.436 1.00 96.81 177 ILE A CA 1
ATOM 1420 C C . ILE A 1 177 ? -17.121 0.407 8.549 1.00 96.81 177 ILE A C 1
ATOM 1422 O O . ILE A 1 177 ? -17.555 -0.224 7.588 1.00 96.81 177 ILE A O 1
ATOM 1426 N N . TYR A 1 178 ? -17.564 1.618 8.870 1.00 95.56 178 TYR A N 1
ATOM 1427 C CA . TYR A 1 178 ? -18.680 2.246 8.166 1.00 95.56 178 TYR A CA 1
ATOM 1428 C C . TYR A 1 178 ? -18.575 3.777 8.177 1.00 95.56 178 TYR A C 1
ATOM 1430 O O . TYR A 1 178 ? -18.021 4.348 9.120 1.00 95.56 178 TYR A O 1
ATOM 1438 N N . PRO A 1 179 ? -19.067 4.471 7.138 1.00 95.12 179 PRO A N 1
ATOM 1439 C CA . PRO A 1 179 ? -19.141 5.928 7.141 1.00 95.12 179 PRO A CA 1
ATOM 1440 C C . PRO A 1 179 ? -20.217 6.438 8.114 1.00 95.12 179 PRO A C 1
ATOM 1442 O O . PRO A 1 179 ? -21.253 5.793 8.280 1.00 95.12 179 PRO A O 1
ATOM 1445 N N . PRO A 1 180 ? -20.012 7.597 8.763 1.00 91.69 180 PRO A N 1
ATOM 1446 C CA . PRO A 1 180 ? -21.061 8.226 9.553 1.00 91.69 180 PRO A CA 1
ATOM 1447 C C . PRO A 1 180 ? -22.189 8.731 8.642 1.00 91.69 180 PRO A C 1
ATOM 1449 O O . PRO A 1 180 ? -21.929 9.214 7.542 1.00 91.69 180 PRO A O 1
ATOM 1452 N N . ASN A 1 181 ? -23.428 8.691 9.137 1.00 84.94 181 ASN A N 1
ATOM 1453 C CA . ASN A 1 181 ? -24.609 9.287 8.493 1.00 84.94 181 ASN A CA 1
ATOM 1454 C C . ASN A 1 181 ? -24.960 8.723 7.103 1.00 84.94 181 ASN A C 1
ATOM 1456 O O . ASN A 1 181 ? -25.617 9.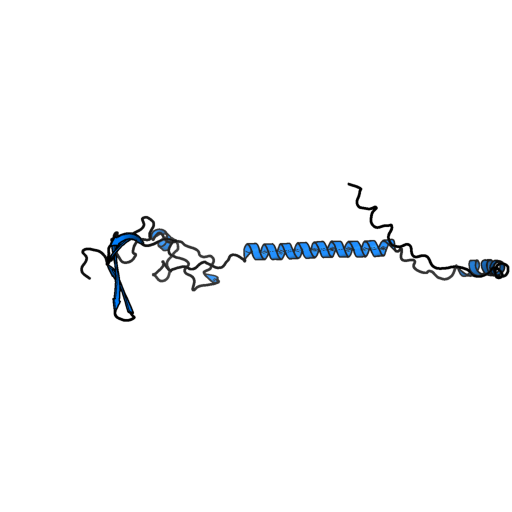401 6.316 1.00 84.94 181 ASN A O 1
ATOM 1460 N N . VAL A 1 182 ? -24.538 7.495 6.799 1.00 85.25 182 VAL A N 1
ATOM 1461 C CA . VAL A 1 182 ? -24.997 6.749 5.622 1.00 85.25 182 VAL A CA 1
ATOM 1462 C C . VAL A 1 182 ? -25.540 5.417 6.113 1.00 85.25 182 VAL A C 1
ATOM 1464 O O . VAL A 1 182 ? -24.787 4.598 6.639 1.00 85.25 182 VAL A O 1
ATOM 1467 N N . GLU A 1 183 ? -26.846 5.222 5.970 1.00 75.06 183 GLU A N 1
ATOM 1468 C CA . GLU A 1 183 ? -27.494 3.941 6.246 1.00 75.06 183 GLU A CA 1
ATOM 1469 C C . GLU A 1 183 ? -27.183 2.980 5.086 1.00 75.06 183 GLU A C 1
ATOM 1471 O O . GLU A 1 183 ? -27.300 3.362 3.918 1.00 75.06 183 GLU A O 1
ATOM 1476 N N . ARG A 1 184 ? -26.692 1.777 5.397 1.00 66.38 184 ARG A N 1
ATOM 1477 C CA . ARG A 1 184 ? -26.290 0.744 4.431 1.00 66.38 184 ARG A CA 1
ATOM 1478 C C . ARG A 1 184 ? -26.790 -0.620 4.860 1.00 66.38 184 ARG A C 1
ATOM 1480 O O . ARG A 1 184 ? -26.764 -0.870 6.086 1.00 66.38 184 ARG A O 1
#

InterPro domains:
  IPR000519 P-type trefoil domain [PF00088] (87-127)
  IPR000519 P-type trefoil domain [PS51448] (80-128)
  IPR000519 P-type trefoil domain [SM00018] (80-131)
  IPR000519 P-type trefoil domain [cd00111] (86-127)
  IPR044913 P-type trefoil domain superfamily [G3DSA:4.10.110.10] (84-133)
  IPR044913 P-type trefoil domain superfamily [SSF57492] (77-132)